Protein AF-A0A2P2L5Y2-F1 (afdb_monomer)

Radius of gyration: 19.33 Å; Cα contacts (8 Å, |Δi|>4): 171; chains: 1; bounding box: 45×45×44 Å

Sequence (187 aa):
MVKNEKLPANILTPTTKSADHDAPVSPDEIIERGLMTQADFEEASWKALKLFEYGQKVALEHGLILVDTKYEFGKGSDGSVLLLDEVHTPDSSRFWIAYSYEDRFQNGLEPENVDKEFLRLWFKDHCNPYEDKILPDAPEELVCELAWRYILLYETITKSRFEIALTEEPIHDRISRNVDQTLSLLK

Solvent-accessible surface area (backbone atoms only — not comparable to full-atom values): 11509 Å² total; per-residue (Å²): 139,61,91,94,59,83,69,98,61,93,81,88,82,50,58,46,90,54,96,86,64,64,42,83,48,54,74,66,56,38,42,77,70,62,76,39,53,69,69,56,47,52,51,51,52,53,51,51,54,53,52,48,56,51,48,31,50,56,27,44,80,50,48,25,36,57,75,52,69,56,81,45,75,47,73,45,98,89,67,47,83,37,85,42,85,69,73,87,39,64,86,42,22,43,39,31,43,43,87,52,34,65,64,26,54,78,70,72,43,79,67,55,67,57,36,58,60,66,60,52,52,51,45,62,77,75,46,53,88,89,75,51,93,71,77,81,82,78,52,69,69,58,53,50,50,50,56,48,33,54,46,50,50,49,26,46,69,66,73,44,83,80,78,82,81,88,67,90,68,55,68,68,59,53,50,51,53,54,52,52,55,54,56,62,73,74,109

Nearest PDB structures (foldseek):
  6yy6-assembly1_A  TM=8.326E-01  e=1.091E-09  Mycobacteroides abscessus ATCC 19977
  6yyb-assembly1_A  TM=8.382E-01  e=2.147E-09  Mycobacteroides abscessus ATCC 19977
  3r9r-assembly1_A  TM=8.209E-01  e=1.484E-09  Mycobacteroides abscessus ATCC 19977
  6yya-assembly1_A  TM=8.414E-01  e=2.747E-09  Mycobacteroides abscessus ATCC 19977
  1kut-assembly1_B  TM=8.696E-01  e=3.304E-04  Thermotoga maritima

Structure (mmCIF, N/CA/C/O backbone):
data_AF-A0A2P2L5Y2-F1
#
_entry.id   AF-A0A2P2L5Y2-F1
#
loop_
_atom_site.group_PDB
_atom_site.id
_atom_site.type_symbol
_atom_site.label_atom_id
_atom_site.label_alt_id
_atom_site.label_comp_id
_atom_site.label_asym_id
_atom_site.label_entity_id
_atom_site.label_seq_id
_atom_site.pdbx_PDB_ins_code
_atom_site.Cartn_x
_atom_site.Cartn_y
_atom_site.Cartn_z
_atom_site.occupancy
_atom_site.B_iso_or_equiv
_atom_site.auth_seq_id
_atom_site.auth_comp_id
_atom_site.auth_asym_id
_atom_site.auth_atom_id
_atom_site.pdbx_PDB_model_num
ATOM 1 N N . MET A 1 1 ? -14.969 -19.680 -1.848 1.00 82.44 1 MET A N 1
ATOM 2 C CA . MET A 1 1 ? -13.966 -18.683 -2.242 1.00 82.44 1 MET A CA 1
ATOM 3 C C . MET A 1 1 ? -12.752 -19.399 -2.789 1.00 82.44 1 MET A C 1
ATOM 5 O O . MET A 1 1 ? -12.322 -20.371 -2.173 1.00 82.44 1 MET A O 1
ATOM 9 N N . VAL A 1 2 ? -12.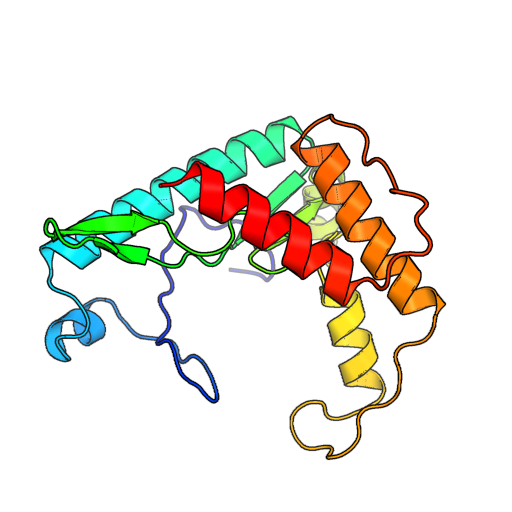249 -18.953 -3.934 1.00 93.81 2 VAL A N 1
ATOM 10 C CA . VAL A 1 2 ? -10.976 -19.397 -4.520 1.00 93.81 2 VAL A CA 1
ATOM 11 C C . VAL A 1 2 ? -9.922 -18.295 -4.384 1.00 93.81 2 VAL A C 1
ATOM 13 O O . VAL A 1 2 ? -10.245 -17.140 -4.110 1.00 93.81 2 VAL A O 1
ATOM 16 N N . LYS A 1 3 ? -8.640 -18.648 -4.525 1.00 93.88 3 LYS A N 1
ATOM 17 C CA . LYS A 1 3 ? -7.538 -17.680 -4.439 1.00 93.88 3 LYS A CA 1
ATOM 18 C C . LYS A 1 3 ? -7.736 -16.562 -5.474 1.00 93.88 3 LYS A C 1
ATOM 20 O O . LYS A 1 3 ? -8.106 -16.849 -6.607 1.00 93.88 3 LYS A O 1
ATOM 25 N N . ASN A 1 4 ? -7.456 -15.316 -5.087 1.00 94.81 4 ASN A N 1
ATOM 26 C CA . ASN A 1 4 ? -7.554 -14.114 -5.931 1.00 94.81 4 ASN A CA 1
ATOM 27 C C . ASN A 1 4 ? -8.986 -13.730 -6.366 1.00 94.81 4 ASN A C 1
ATOM 29 O O . ASN A 1 4 ? -9.153 -12.833 -7.192 1.00 94.81 4 ASN A O 1
ATOM 33 N N . GLU A 1 5 ? -10.020 -14.368 -5.808 1.00 96.62 5 GLU A N 1
ATOM 34 C CA . GLU A 1 5 ? -11.417 -13.992 -6.036 1.00 96.62 5 GLU A CA 1
ATOM 35 C C . GLU A 1 5 ? -11.734 -12.648 -5.367 1.00 96.62 5 GLU A C 1
ATOM 37 O O . GLU A 1 5 ? -11.433 -12.434 -4.189 1.00 96.62 5 GLU A O 1
ATOM 42 N N . LYS A 1 6 ? -12.364 -11.736 -6.115 1.00 95.62 6 LYS A N 1
ATOM 43 C CA . LYS A 1 6 ? -12.814 -10.449 -5.581 1.00 95.62 6 LYS A CA 1
ATOM 44 C C . LYS A 1 6 ? -13.867 -10.661 -4.489 1.00 95.62 6 LYS A C 1
ATOM 46 O O . LYS A 1 6 ? -14.887 -11.311 -4.711 1.00 95.62 6 LYS A O 1
ATOM 51 N N . LEU A 1 7 ? -13.650 -10.046 -3.328 1.00 96.69 7 LEU A N 1
ATOM 52 C CA . LEU A 1 7 ? -14.617 -10.069 -2.232 1.00 96.69 7 LEU A CA 1
ATOM 53 C C . LEU A 1 7 ? -15.900 -9.294 -2.591 1.00 96.69 7 LEU A C 1
ATOM 55 O O . LEU A 1 7 ? -15.839 -8.300 -3.321 1.00 96.69 7 LEU A O 1
ATOM 59 N N . PRO A 1 8 ? -17.067 -9.691 -2.045 1.00 96.00 8 PRO A N 1
ATOM 60 C CA . PRO A 1 8 ? -18.331 -8.995 -2.298 1.00 96.00 8 PRO A CA 1
ATOM 61 C C . PRO A 1 8 ? -18.354 -7.566 -1.733 1.00 96.00 8 PRO A C 1
ATOM 63 O O . PRO A 1 8 ? -19.116 -6.730 -2.215 1.00 96.00 8 PRO A O 1
ATOM 66 N N . ALA A 1 9 ? -17.528 -7.284 -0.723 1.00 96.94 9 ALA A N 1
ATOM 67 C CA . ALA A 1 9 ? -17.330 -5.964 -0.144 1.00 96.94 9 ALA A CA 1
ATOM 68 C C . ALA A 1 9 ? -15.906 -5.839 0.414 1.00 96.94 9 ALA A C 1
ATOM 70 O O . ALA A 1 9 ? -15.271 -6.842 0.747 1.00 96.94 9 ALA A O 1
ATOM 71 N N . ASN A 1 10 ? -15.434 -4.599 0.547 1.00 97.75 10 ASN A N 1
ATOM 72 C CA . ASN A 1 10 ? -14.191 -4.300 1.248 1.00 97.75 10 ASN A CA 1
ATOM 73 C C . ASN A 1 10 ? -14.341 -4.643 2.734 1.00 97.75 10 ASN A C 1
ATOM 75 O O . ASN A 1 10 ? -15.384 -4.383 3.336 1.00 97.75 10 ASN A O 1
ATOM 79 N N . ILE A 1 11 ? -13.292 -5.216 3.318 1.00 96.38 11 ILE A N 1
ATOM 80 C CA . ILE A 1 11 ? -13.265 -5.645 4.716 1.00 96.38 11 ILE A CA 1
ATOM 81 C C . ILE A 1 11 ? -12.085 -5.005 5.441 1.00 96.38 11 ILE A C 1
ATOM 83 O O . ILE A 1 11 ? -11.099 -4.615 4.820 1.00 96.38 11 ILE A O 1
ATOM 87 N N . LEU A 1 12 ? -12.188 -4.925 6.764 1.00 96.19 12 LEU A N 1
ATOM 88 C CA . LEU A 1 12 ? -11.080 -4.555 7.634 1.00 96.19 12 LEU A CA 1
ATOM 89 C C . LEU A 1 12 ? -10.494 -5.812 8.266 1.00 96.19 12 LEU A C 1
ATOM 91 O O . LEU A 1 12 ? -11.222 -6.633 8.821 1.00 96.19 12 LEU A O 1
ATOM 95 N N . THR A 1 13 ? -9.173 -5.930 8.208 1.00 95.44 13 THR A N 1
ATOM 96 C CA . THR A 1 13 ? -8.403 -7.009 8.838 1.00 95.44 13 THR A CA 1
ATOM 97 C C . THR A 1 13 ? -7.305 -6.381 9.698 1.00 95.44 13 THR A C 1
ATOM 99 O O . THR A 1 13 ? -6.160 -6.296 9.248 1.00 95.44 13 THR A O 1
ATOM 102 N N . PRO A 1 14 ? -7.648 -5.843 10.882 1.00 94.88 14 PRO A N 1
ATOM 103 C CA . PRO A 1 14 ? -6.692 -5.096 11.679 1.00 94.88 14 PRO A CA 1
ATOM 104 C C . PRO A 1 14 ? -5.595 -6.001 12.242 1.00 94.88 14 PRO A C 1
ATOM 106 O O . PRO A 1 14 ? -5.808 -7.181 12.537 1.00 94.88 14 PRO A O 1
ATOM 109 N N . THR A 1 15 ? -4.415 -5.416 12.422 1.00 94.06 15 THR A N 1
ATOM 110 C CA . THR A 1 15 ? -3.274 -6.048 13.079 1.00 94.06 15 THR A CA 1
ATOM 111 C C . THR A 1 15 ? -2.763 -5.168 14.215 1.00 94.06 15 THR A C 1
ATOM 113 O O . THR A 1 15 ? -2.938 -3.948 14.213 1.00 94.06 15 THR A O 1
ATOM 116 N N . THR A 1 16 ? -2.139 -5.775 15.220 1.00 90.81 16 THR A N 1
ATOM 117 C CA . THR A 1 16 ? -1.372 -5.031 16.223 1.00 90.81 16 THR A CA 1
ATOM 118 C C . THR A 1 16 ? -0.099 -4.484 15.598 1.00 90.81 16 THR A C 1
ATOM 120 O O . THR A 1 16 ? 0.507 -5.190 14.802 1.00 90.81 16 THR A O 1
ATOM 123 N N . LYS A 1 17 ? 0.366 -3.319 16.052 1.00 84.88 17 LYS A N 1
ATOM 124 C CA . LYS A 1 17 ? 1.698 -2.798 15.729 1.00 84.88 17 LYS A CA 1
ATOM 125 C C . LYS A 1 17 ? 2.718 -3.312 16.745 1.00 84.88 17 LYS A C 1
ATOM 127 O O . LYS A 1 17 ? 2.619 -2.975 17.926 1.00 84.88 17 LYS A O 1
ATOM 132 N N . SER A 1 18 ? 3.669 -4.131 16.307 1.00 83.06 18 SER A N 1
ATOM 133 C CA . SER A 1 18 ? 4.725 -4.697 17.161 1.00 83.06 18 SER A CA 1
ATOM 134 C C . SER A 1 18 ? 6.116 -4.361 16.628 1.00 83.06 18 SER A C 1
ATOM 136 O O . SER A 1 18 ? 6.277 -4.054 15.452 1.00 83.06 18 SER A O 1
ATOM 138 N N . ALA A 1 19 ? 7.130 -4.428 17.494 1.00 71.19 19 ALA A N 1
ATOM 139 C CA . ALA A 1 19 ? 8.525 -4.294 17.073 1.00 71.19 19 ALA A CA 1
ATOM 140 C C . ALA A 1 19 ? 9.019 -5.527 16.296 1.00 71.19 19 ALA A C 1
ATOM 142 O O . ALA A 1 19 ? 9.840 -5.381 15.396 1.00 71.19 19 ALA A O 1
ATOM 143 N N . ASP A 1 20 ? 8.503 -6.713 16.638 1.00 71.75 20 ASP A N 1
ATOM 144 C CA . ASP A 1 20 ? 8.927 -7.976 16.030 1.00 71.75 20 ASP A CA 1
ATOM 145 C C . ASP A 1 20 ? 8.018 -8.344 14.849 1.00 71.75 20 ASP A C 1
ATOM 147 O O . ASP A 1 20 ? 8.455 -8.350 13.700 1.00 71.75 20 ASP A O 1
ATOM 151 N N . HIS A 1 21 ? 6.734 -8.611 15.120 1.00 76.88 21 HIS A N 1
ATOM 152 C CA . HIS A 1 21 ? 5.747 -8.987 14.104 1.00 76.88 21 HIS A CA 1
ATOM 153 C C . HIS A 1 21 ? 4.339 -8.510 14.452 1.00 76.88 21 HIS A C 1
ATOM 155 O O . HIS A 1 21 ? 3.859 -8.697 15.575 1.00 76.88 21 HIS A O 1
ATOM 161 N N . ASP A 1 22 ? 3.658 -7.958 13.454 1.00 85.69 22 ASP A N 1
ATOM 162 C CA . ASP A 1 22 ? 2.246 -7.615 13.539 1.00 85.69 22 ASP A CA 1
ATOM 163 C C . ASP A 1 22 ? 1.388 -8.888 13.569 1.00 85.69 22 ASP A C 1
ATOM 165 O O . ASP A 1 22 ? 1.603 -9.824 12.796 1.00 85.69 22 ASP A O 1
ATOM 169 N N . ALA A 1 23 ? 0.397 -8.927 14.461 1.00 89.00 23 ALA A N 1
ATOM 170 C CA . ALA A 1 23 ? -0.505 -10.062 14.623 1.00 89.00 23 ALA A CA 1
ATOM 171 C C . ALA A 1 23 ? -1.950 -9.644 14.322 1.00 89.00 23 ALA A C 1
ATOM 173 O O . ALA A 1 23 ? -2.341 -8.545 14.724 1.00 89.00 23 ALA A O 1
ATOM 174 N N . PRO A 1 24 ? -2.763 -10.491 13.664 1.00 93.88 24 PRO A N 1
ATOM 175 C CA . PRO A 1 24 ? -4.191 -10.237 13.506 1.00 93.88 24 PRO A CA 1
ATOM 176 C C . PRO A 1 24 ? -4.869 -9.990 14.856 1.00 93.88 24 PRO A C 1
ATOM 178 O O . PRO A 1 24 ? -4.581 -10.680 15.834 1.00 93.88 24 PRO A O 1
ATOM 181 N N . VAL A 1 25 ? -5.778 -9.020 14.898 1.00 94.25 25 VAL A N 1
ATOM 182 C CA . VAL A 1 25 ? -6.584 -8.704 16.080 1.00 94.25 25 VAL A CA 1
ATOM 183 C C . VAL A 1 25 ? -8.011 -8.405 15.642 1.00 94.25 25 VAL A C 1
ATOM 185 O O . VAL A 1 25 ? -8.235 -7.776 14.609 1.00 94.25 25 VAL A O 1
ATOM 188 N N . SER A 1 26 ? -8.992 -8.887 16.395 1.00 94.25 26 SER A N 1
ATOM 189 C CA . SER A 1 26 ? -10.395 -8.586 16.119 1.00 94.25 26 SER A CA 1
ATOM 190 C C . SER A 1 26 ? -10.777 -7.179 16.605 1.00 94.25 26 SER A C 1
ATOM 192 O O . SER A 1 26 ? -10.162 -6.655 17.537 1.00 94.25 26 SER A O 1
ATOM 194 N N . PRO A 1 27 ? -11.812 -6.555 16.012 1.00 93.19 27 PRO A N 1
ATOM 195 C CA . PRO A 1 27 ? -12.379 -5.305 16.516 1.00 93.19 27 PRO A CA 1
ATOM 196 C C . PRO A 1 27 ? -12.707 -5.345 18.013 1.00 93.19 27 PRO A C 1
ATOM 198 O O . PRO A 1 27 ? -12.332 -4.431 18.741 1.00 93.19 27 PRO A O 1
ATOM 201 N N . ASP A 1 28 ? -13.334 -6.424 18.485 1.00 93.69 28 ASP A N 1
ATOM 202 C CA . ASP A 1 28 ? -13.723 -6.567 19.891 1.00 93.69 28 ASP A CA 1
ATOM 203 C C . ASP A 1 28 ? -12.489 -6.593 20.805 1.00 93.69 28 ASP A C 1
ATOM 205 O O . ASP A 1 28 ? -12.424 -5.853 21.787 1.00 93.69 28 ASP A O 1
ATOM 209 N N . GLU A 1 29 ? -11.449 -7.345 20.430 1.00 94.94 29 GLU A N 1
ATOM 210 C CA . GLU A 1 29 ? -10.189 -7.388 21.180 1.00 94.94 29 GLU A CA 1
ATOM 211 C C . GLU A 1 29 ? -9.483 -6.026 21.235 1.00 94.94 29 GLU A C 1
ATOM 213 O O . GLU A 1 29 ? -8.843 -5.721 22.242 1.00 94.94 29 GLU A O 1
ATOM 218 N N . ILE A 1 30 ? -9.577 -5.193 20.188 1.00 94.88 30 ILE A N 1
ATOM 219 C CA . ILE A 1 30 ? -9.010 -3.831 20.198 1.00 94.88 30 ILE A CA 1
ATOM 220 C C . ILE A 1 30 ? -9.636 -3.005 21.327 1.00 94.88 30 ILE A C 1
ATOM 222 O O . ILE A 1 30 ? -8.916 -2.316 22.058 1.00 94.88 30 ILE A O 1
ATOM 226 N N . ILE A 1 31 ? -10.959 -3.089 21.482 1.00 96.00 31 ILE A N 1
ATOM 227 C CA . ILE A 1 31 ? -11.713 -2.319 22.475 1.00 96.00 31 ILE A CA 1
ATOM 228 C C . ILE A 1 31 ? -11.536 -2.906 23.875 1.00 96.00 31 ILE A C 1
ATOM 230 O O . ILE A 1 31 ? -11.230 -2.170 24.813 1.00 96.00 31 ILE A O 1
ATOM 234 N N . GLU A 1 32 ? -11.654 -4.227 24.024 1.00 95.44 32 GLU A N 1
ATOM 235 C CA . GLU A 1 32 ? -11.504 -4.922 25.309 1.00 95.44 32 GLU A CA 1
ATOM 236 C C . GLU A 1 32 ? -10.115 -4.721 25.921 1.00 95.44 32 GLU A C 1
ATOM 238 O O . GLU A 1 32 ? -9.977 -4.546 27.133 1.00 95.44 32 GLU A O 1
ATOM 243 N N . ARG A 1 33 ? -9.072 -4.693 25.083 1.00 94.69 33 ARG A N 1
ATOM 244 C CA . ARG A 1 33 ? -7.689 -4.444 25.516 1.00 94.69 33 ARG A CA 1
ATOM 245 C C . ARG A 1 33 ? -7.380 -2.959 25.717 1.00 94.69 33 ARG A C 1
ATOM 247 O O . ARG A 1 33 ? -6.263 -2.633 26.116 1.00 94.69 33 ARG A O 1
ATOM 254 N N . GLY A 1 34 ? -8.329 -2.065 25.430 1.00 93.19 34 GLY A N 1
ATOM 255 C CA . GLY A 1 34 ? -8.153 -0.619 25.544 1.00 93.19 34 GLY A CA 1
ATOM 256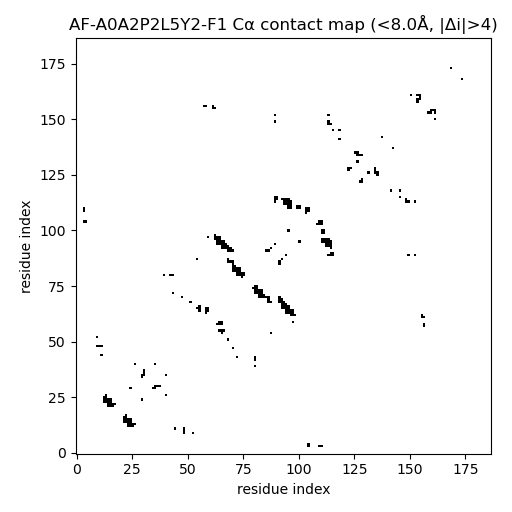 C C . GLY A 1 34 ? -7.127 -0.042 24.567 1.00 93.19 34 GLY A C 1
ATOM 257 O O . GLY A 1 34 ? -6.524 0.986 24.866 1.00 93.19 34 GLY A O 1
ATOM 258 N N . LEU A 1 35 ? -6.901 -0.698 23.420 1.00 91.88 35 LEU A N 1
ATOM 259 C CA . LEU A 1 35 ? -5.978 -0.211 22.387 1.00 91.88 35 LEU A CA 1
ATOM 260 C C . LEU A 1 35 ? -6.552 1.010 21.657 1.00 91.88 35 LEU A C 1
ATOM 262 O O . LEU A 1 35 ? -5.807 1.911 21.277 1.00 91.88 35 LEU A O 1
ATOM 266 N N . MET A 1 36 ? -7.875 1.049 21.483 1.00 94.44 36 MET A N 1
ATOM 267 C CA . MET A 1 36 ? -8.628 2.200 20.982 1.00 94.44 36 MET A CA 1
ATOM 268 C C . MET A 1 36 ? -9.957 2.311 21.732 1.00 94.44 36 MET A C 1
ATOM 270 O O . MET A 1 36 ? -10.470 1.324 22.258 1.00 94.44 36 MET A O 1
ATOM 274 N N . THR A 1 37 ? -10.542 3.511 21.764 1.00 95.81 37 THR A N 1
ATOM 275 C CA . THR A 1 37 ? -11.949 3.654 22.165 1.00 95.81 37 THR A CA 1
ATOM 276 C C . THR A 1 37 ? -12.867 3.193 21.032 1.00 95.81 37 THR A C 1
ATOM 278 O O . THR A 1 37 ? -12.466 3.214 19.868 1.00 95.81 37 THR A O 1
ATOM 281 N N . GLN A 1 38 ? -14.115 2.829 21.352 1.00 96.44 38 GLN A N 1
ATOM 282 C CA . GLN A 1 38 ? -15.110 2.441 20.342 1.00 96.44 38 GLN A CA 1
ATOM 283 C C . GLN A 1 38 ? -15.271 3.525 19.265 1.00 96.44 38 GLN A C 1
ATOM 285 O O . GLN A 1 38 ? -15.219 3.230 18.076 1.00 96.44 38 GLN A O 1
ATOM 290 N N . ALA A 1 39 ? -15.400 4.785 19.690 1.00 97.06 39 ALA A N 1
ATOM 291 C CA . ALA A 1 39 ? -15.574 5.917 18.786 1.00 97.06 39 ALA A CA 1
ATOM 292 C C . ALA A 1 39 ? -14.356 6.120 17.869 1.00 97.06 39 ALA A C 1
ATOM 294 O O . ALA A 1 39 ? -14.521 6.315 16.668 1.00 97.06 39 ALA A O 1
ATOM 295 N N . ASP A 1 40 ? -13.137 6.019 18.412 1.00 96.56 40 ASP A N 1
ATOM 296 C CA . ASP A 1 40 ? -11.917 6.158 17.608 1.00 96.56 40 ASP A CA 1
ATOM 297 C C . ASP A 1 40 ? -11.782 5.025 16.586 1.00 96.56 40 ASP A C 1
ATOM 299 O O . ASP A 1 40 ? -11.386 5.259 15.444 1.00 96.56 40 ASP A O 1
ATOM 303 N N . PHE A 1 41 ? -12.103 3.792 16.991 1.00 96.38 41 PHE A N 1
ATOM 304 C CA . PHE A 1 41 ? -12.045 2.634 16.107 1.00 96.38 41 PHE A CA 1
ATOM 305 C C . PHE A 1 41 ? -13.070 2.740 14.974 1.00 96.38 41 PHE A C 1
ATOM 307 O O . PHE A 1 41 ? -12.730 2.482 13.820 1.00 96.38 41 PHE A O 1
ATOM 314 N N . GLU A 1 42 ? -14.302 3.156 15.272 1.00 97.12 42 GLU A N 1
ATOM 315 C CA . GLU A 1 42 ? -15.345 3.387 14.267 1.00 97.12 42 GLU A CA 1
ATOM 316 C C . GLU A 1 42 ? -14.945 4.487 13.275 1.00 97.12 42 GLU A C 1
ATOM 318 O O . GLU A 1 42 ? -15.083 4.304 12.063 1.00 97.12 42 GLU A O 1
ATOM 323 N N . GLU A 1 43 ? -14.395 5.603 13.765 1.00 97.69 43 GLU A N 1
ATOM 324 C CA . GLU A 1 43 ? -13.932 6.704 12.917 1.00 97.69 43 GLU A CA 1
ATOM 325 C C . GLU A 1 43 ? -12.765 6.276 12.013 1.00 97.69 43 GLU A C 1
ATOM 327 O O . GLU A 1 43 ? -12.800 6.520 10.802 1.00 97.69 43 GLU A O 1
ATOM 332 N N . ALA A 1 44 ? -11.753 5.603 12.571 1.00 97.25 44 ALA A N 1
ATOM 333 C CA . ALA A 1 44 ? -10.616 5.083 11.810 1.00 97.25 44 ALA A CA 1
ATOM 334 C C . ALA A 1 44 ? -11.062 4.046 10.768 1.00 97.25 44 ALA A C 1
ATOM 336 O O . ALA A 1 44 ? -10.655 4.118 9.608 1.00 97.25 44 ALA A O 1
ATOM 337 N N . SER A 1 45 ? -11.952 3.130 11.153 1.00 97.44 45 SER A N 1
ATOM 338 C CA . SER A 1 45 ? -12.519 2.101 10.275 1.00 97.44 45 SER A CA 1
ATOM 339 C C . SER A 1 45 ? -13.272 2.711 9.096 1.00 97.44 45 SER A C 1
ATOM 341 O O . SER A 1 45 ? -13.067 2.323 7.943 1.00 97.44 45 SER A O 1
ATOM 343 N N . TRP A 1 46 ? -14.118 3.708 9.367 1.00 98.00 46 TRP A N 1
ATOM 344 C CA . TRP A 1 46 ? -14.849 4.427 8.330 1.00 98.00 46 TRP A CA 1
ATOM 345 C C . TRP A 1 46 ? -13.902 5.169 7.377 1.00 98.00 46 TRP A C 1
ATOM 347 O O . TRP A 1 46 ? -14.046 5.046 6.156 1.00 98.00 46 TRP A O 1
ATOM 357 N N . LYS A 1 47 ? -12.897 5.883 7.910 1.00 98.06 47 LYS A N 1
ATOM 358 C CA . LYS A 1 47 ? -11.873 6.578 7.109 1.00 98.06 47 LYS A CA 1
ATOM 359 C C . LYS A 1 47 ? -11.087 5.604 6.232 1.00 98.06 47 LYS A C 1
ATOM 361 O O . LYS A 1 47 ? -10.950 5.855 5.038 1.00 98.06 47 LYS A O 1
ATOM 366 N N . ALA A 1 48 ? -10.621 4.489 6.794 1.00 98.25 48 ALA A N 1
ATOM 367 C CA . ALA A 1 48 ? -9.867 3.459 6.084 1.00 98.25 48 ALA A CA 1
ATOM 368 C C . ALA A 1 48 ? -10.653 2.893 4.894 1.00 98.25 48 ALA A C 1
ATOM 370 O O . ALA A 1 48 ? -10.160 2.886 3.768 1.00 98.25 48 ALA A O 1
ATOM 371 N N . LEU A 1 49 ? -11.907 2.486 5.115 1.00 98.31 49 LEU A N 1
ATOM 372 C CA . LEU A 1 49 ? -12.755 1.939 4.053 1.00 98.31 49 LEU A CA 1
ATOM 373 C C . LEU A 1 49 ? -13.056 2.973 2.961 1.00 98.31 49 LEU A C 1
ATOM 375 O O . LEU A 1 49 ? -13.054 2.628 1.779 1.00 98.31 49 LEU A O 1
ATOM 379 N N . LYS A 1 50 ? -13.271 4.243 3.333 1.00 98.19 50 LYS A N 1
ATOM 380 C CA . LYS A 1 50 ? -13.503 5.330 2.370 1.00 98.19 50 LYS A CA 1
ATOM 381 C C . LYS A 1 50 ? -12.267 5.661 1.540 1.00 98.19 50 LYS A C 1
ATOM 383 O O . LYS A 1 50 ? -12.384 5.843 0.329 1.00 98.19 50 LYS A O 1
ATOM 388 N N . LEU A 1 51 ? -11.093 5.707 2.167 1.00 98.06 51 LEU A N 1
ATOM 389 C CA . LEU A 1 51 ? -9.821 5.892 1.469 1.00 98.06 51 LEU A CA 1
ATOM 390 C C . LEU A 1 51 ? -9.532 4.722 0.529 1.00 98.06 51 LEU A C 1
ATOM 392 O O . LEU A 1 51 ? -9.074 4.944 -0.590 1.00 98.06 51 LEU A O 1
ATOM 396 N N . PHE A 1 52 ? -9.835 3.495 0.951 1.00 98.56 52 PHE A N 1
ATOM 397 C CA . PHE A 1 52 ? -9.617 2.310 0.132 1.00 98.56 52 PHE A CA 1
ATOM 398 C C . PHE A 1 52 ? -10.537 2.285 -1.088 1.00 98.56 52 PHE A C 1
ATOM 400 O O . PHE A 1 52 ? -10.060 2.094 -2.203 1.00 98.56 52 PHE A O 1
ATOM 407 N N . GLU A 1 53 ? -11.828 2.575 -0.904 1.00 98.44 53 GLU A N 1
ATOM 408 C CA . GLU A 1 53 ? -12.800 2.717 -1.997 1.00 98.44 53 GLU A CA 1
ATOM 409 C C . GLU A 1 53 ? -12.359 3.790 -3.009 1.00 98.44 53 GLU A C 1
ATOM 411 O O . GLU A 1 53 ? -12.384 3.5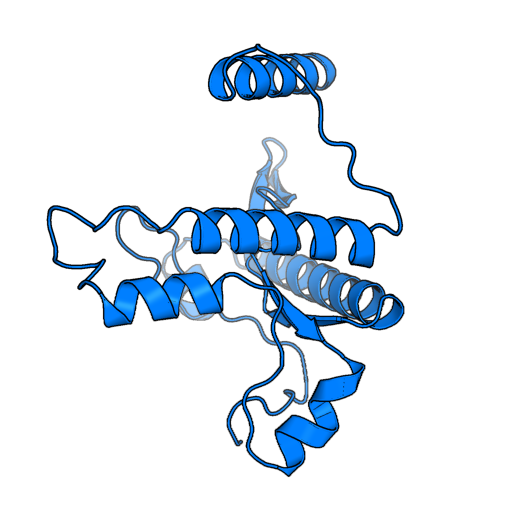62 -4.221 1.00 98.44 53 GLU A O 1
ATOM 416 N N . TYR A 1 54 ? -11.896 4.945 -2.521 1.00 98.06 54 TYR A N 1
ATOM 417 C CA . TYR A 1 54 ? -11.364 6.003 -3.379 1.00 98.06 54 TYR A CA 1
ATOM 418 C C . TYR A 1 54 ? -10.098 5.564 -4.130 1.00 98.06 54 TYR A C 1
ATOM 420 O O . TYR A 1 54 ? -10.009 5.748 -5.344 1.00 98.06 54 TYR A O 1
ATOM 428 N N . GLY A 1 55 ? -9.145 4.937 -3.436 1.00 97.69 55 GLY A N 1
ATOM 429 C CA . GLY A 1 55 ? -7.914 4.415 -4.034 1.00 97.69 55 GLY A CA 1
ATOM 430 C C . GLY A 1 55 ? -8.181 3.369 -5.111 1.00 97.69 55 GLY A C 1
ATOM 431 O O . GLY A 1 55 ? -7.599 3.437 -6.189 1.00 97.69 55 GLY A O 1
ATOM 432 N N . GLN A 1 56 ? -9.119 2.450 -4.866 1.00 98.19 56 GLN A N 1
ATOM 433 C CA . GLN A 1 56 ? -9.552 1.457 -5.849 1.00 98.19 56 GLN A CA 1
ATOM 434 C C . GLN A 1 56 ? -10.124 2.111 -7.105 1.00 98.19 56 GLN A C 1
ATOM 436 O O . GLN A 1 56 ? -9.791 1.692 -8.213 1.00 98.19 56 GLN A O 1
ATOM 441 N N . LYS A 1 57 ? -10.953 3.150 -6.946 1.00 98.12 57 LYS A N 1
ATOM 442 C CA . LYS A 1 57 ? -11.501 3.901 -8.078 1.00 98.12 57 LYS A CA 1
ATOM 443 C C . LYS A 1 57 ? -10.386 4.536 -8.917 1.00 98.12 57 LYS A C 1
ATOM 445 O O . LYS A 1 57 ? -10.355 4.323 -10.125 1.00 98.12 57 LYS A O 1
ATOM 450 N N . VAL A 1 58 ? -9.472 5.275 -8.285 1.00 97.06 58 VAL A N 1
ATOM 451 C CA . VAL A 1 58 ? -8.369 5.964 -8.983 1.00 97.06 58 VAL A CA 1
ATOM 452 C C . VAL A 1 58 ? -7.422 4.964 -9.652 1.00 97.06 58 VAL A C 1
ATOM 454 O O . VAL A 1 58 ? -7.047 5.144 -10.808 1.00 97.06 58 VAL A O 1
ATOM 457 N N . ALA A 1 59 ? -7.062 3.880 -8.959 1.00 97.06 59 ALA A N 1
ATOM 458 C CA . ALA A 1 59 ? -6.228 2.823 -9.522 1.00 97.06 59 ALA A CA 1
ATOM 459 C C . ALA A 1 59 ? -6.875 2.217 -10.777 1.00 97.06 59 ALA A C 1
ATOM 461 O O . ALA A 1 59 ? -6.214 2.085 -11.810 1.00 97.06 59 ALA A O 1
ATOM 462 N N . LEU A 1 60 ? -8.180 1.930 -10.719 1.00 97.50 60 LEU A N 1
ATOM 463 C CA . LEU A 1 60 ? -8.918 1.335 -11.830 1.00 97.50 60 LEU A CA 1
ATOM 464 C C . LEU A 1 60 ? -9.010 2.266 -13.040 1.00 97.50 60 LEU A C 1
ATOM 466 O O . LEU A 1 60 ? -8.791 1.814 -14.164 1.00 97.50 60 LEU A O 1
ATOM 470 N N . GLU A 1 61 ? -9.259 3.561 -12.823 1.00 97.56 61 GLU A N 1
ATOM 471 C CA . GLU A 1 61 ? -9.215 4.587 -13.880 1.00 97.56 61 GLU A CA 1
ATOM 472 C C . GLU A 1 61 ? -7.862 4.600 -14.609 1.00 97.56 61 GLU A C 1
ATOM 474 O O . GLU A 1 61 ? -7.774 4.969 -15.782 1.00 97.56 61 GLU A O 1
ATOM 479 N N . HIS A 1 62 ? -6.803 4.155 -13.935 1.00 96.81 62 HIS A N 1
ATOM 480 C CA . HIS A 1 62 ? -5.443 4.122 -14.447 1.00 96.81 62 HIS A CA 1
ATOM 481 C C . HIS A 1 62 ? -4.956 2.730 -14.874 1.00 96.81 62 HIS A C 1
ATOM 483 O O . HIS A 1 62 ? -3.785 2.596 -15.224 1.00 96.81 62 HIS A O 1
ATOM 489 N N . GLY A 1 63 ? -5.847 1.735 -14.941 1.00 96.88 63 GLY A N 1
ATOM 490 C CA . GLY A 1 63 ? -5.537 0.390 -15.439 1.00 96.88 63 GLY A CA 1
ATOM 491 C C . GLY A 1 63 ? -4.953 -0.560 -14.392 1.00 96.88 63 GLY A C 1
ATOM 492 O O . GLY A 1 63 ? -4.371 -1.584 -14.755 1.00 96.88 63 GLY A O 1
ATOM 493 N N . LEU A 1 64 ? -5.116 -0.244 -13.107 1.00 97.44 64 LEU A N 1
ATOM 494 C CA . LEU A 1 64 ? -4.623 -1.029 -11.979 1.00 97.44 64 LEU A CA 1
ATOM 495 C C . LEU A 1 64 ? -5.772 -1.510 -11.085 1.00 97.44 64 LEU A C 1
ATOM 497 O O . LEU A 1 64 ? -6.814 -0.874 -10.980 1.00 97.44 64 LEU A O 1
ATOM 501 N N . ILE A 1 65 ? -5.565 -2.618 -10.385 1.00 97.69 65 ILE A N 1
ATOM 502 C CA . ILE A 1 65 ? -6.432 -3.075 -9.297 1.00 97.69 65 ILE A CA 1
ATOM 503 C C . ILE A 1 65 ? -5.661 -2.889 -7.996 1.00 97.69 65 ILE A C 1
ATOM 505 O O . ILE A 1 65 ? -4.629 -3.527 -7.804 1.00 97.69 65 ILE A O 1
ATOM 509 N N . LEU A 1 66 ? -6.170 -2.036 -7.106 1.00 97.44 66 LEU A N 1
ATOM 510 C CA . LEU A 1 66 ? -5.702 -1.954 -5.724 1.00 97.44 66 LEU A CA 1
ATOM 511 C C . LEU A 1 66 ? -6.347 -3.096 -4.923 1.00 97.44 66 LEU A C 1
ATOM 513 O O . LEU A 1 66 ? -7.557 -3.091 -4.676 1.00 97.44 66 LEU A O 1
ATOM 517 N N . VAL A 1 67 ? -5.535 -4.090 -4.573 1.00 96.62 67 VAL A N 1
ATOM 518 C CA . VAL A 1 67 ? -5.989 -5.374 -4.015 1.00 96.62 67 VAL A CA 1
ATOM 519 C C . VAL A 1 67 ? -6.230 -5.263 -2.517 1.00 96.62 67 VAL A C 1
ATOM 521 O O . VAL A 1 67 ? -7.284 -5.653 -2.023 1.00 96.62 67 VAL A O 1
ATOM 524 N N . ASP A 1 68 ? -5.258 -4.696 -1.812 1.00 96.94 68 ASP A N 1
ATOM 525 C CA . ASP A 1 68 ? -5.282 -4.405 -0.385 1.00 96.94 68 ASP A CA 1
ATOM 526 C C . ASP A 1 68 ? -4.267 -3.298 -0.074 1.00 96.94 68 ASP A C 1
ATOM 528 O O . ASP A 1 68 ? -3.422 -2.955 -0.906 1.00 96.94 68 ASP A O 1
ATOM 532 N N . THR A 1 69 ? -4.398 -2.703 1.111 1.00 96.50 69 THR A N 1
ATOM 533 C CA . THR A 1 69 ? -3.491 -1.673 1.622 1.00 96.50 69 THR A CA 1
ATOM 534 C C . THR A 1 69 ? -3.486 -1.682 3.144 1.00 96.50 69 THR A C 1
ATOM 536 O O . THR A 1 69 ? -4.496 -1.993 3.779 1.00 96.50 69 THR A O 1
ATOM 539 N N . LYS A 1 70 ? -2.364 -1.275 3.732 1.00 96.25 70 LYS A N 1
ATOM 540 C CA . LYS A 1 70 ? -2.246 -0.930 5.151 1.00 96.25 70 LYS A CA 1
ATOM 541 C C . LYS A 1 70 ? -2.447 0.578 5.325 1.00 96.25 70 LYS A C 1
ATOM 543 O O . LYS A 1 70 ? -1.956 1.354 4.510 1.00 96.25 70 LYS A O 1
ATOM 548 N N . TYR A 1 71 ? -3.131 0.982 6.392 1.00 97.56 71 TYR A N 1
ATOM 549 C CA . TYR A 1 71 ? -3.205 2.373 6.839 1.00 97.56 71 TYR A CA 1
ATOM 550 C C . TYR A 1 71 ? -2.769 2.467 8.292 1.00 97.56 71 TYR A C 1
ATOM 552 O O . TYR A 1 71 ? -3.085 1.580 9.086 1.00 97.56 71 TYR A O 1
ATOM 560 N N . GLU A 1 72 ? -2.113 3.565 8.649 1.00 96.19 72 GLU A N 1
ATOM 561 C CA . GLU A 1 72 ? -1.827 3.892 10.039 1.00 96.19 72 GLU A CA 1
ATOM 562 C C . GLU A 1 72 ? -2.600 5.140 10.451 1.00 96.19 72 GLU A C 1
ATOM 564 O O . GLU A 1 72 ? -2.607 6.152 9.750 1.00 96.19 72 GLU A O 1
ATOM 569 N N . PHE A 1 73 ? -3.259 5.065 11.604 1.00 95.94 73 PHE A N 1
ATOM 570 C CA . PHE A 1 73 ? -3.959 6.197 12.193 1.00 95.94 73 PHE A CA 1
ATOM 571 C C . PHE A 1 73 ? -3.362 6.518 13.557 1.00 95.94 73 PHE A C 1
ATOM 573 O O . PHE A 1 73 ? -3.013 5.622 14.326 1.00 95.94 73 PHE A O 1
ATOM 580 N N . GLY A 1 74 ? -3.262 7.806 13.861 1.00 94.06 74 GLY A N 1
ATOM 581 C CA . GLY A 1 74 ? -2.868 8.305 15.172 1.00 94.06 74 GLY A CA 1
ATOM 582 C C . GLY A 1 74 ? -3.906 9.255 15.749 1.00 94.06 74 GLY A C 1
ATOM 583 O O . GLY A 1 74 ? -4.875 9.625 15.086 1.00 94.06 74 GLY A O 1
ATOM 584 N N . LYS A 1 75 ? -3.684 9.666 16.997 1.00 94.06 75 LYS A N 1
ATOM 585 C CA . LYS A 1 75 ? -4.527 10.640 17.690 1.00 94.06 75 LYS A CA 1
ATOM 586 C C . LYS A 1 75 ? -3.800 11.978 17.781 1.00 94.06 75 LYS A C 1
ATOM 588 O O . LYS A 1 75 ? -2.697 12.048 18.321 1.00 94.06 75 LYS A O 1
ATOM 593 N N . GLY A 1 76 ? -4.412 13.021 17.230 1.00 92.56 76 GLY A N 1
ATOM 594 C CA . GLY A 1 76 ? -3.939 14.394 17.340 1.00 92.56 76 GLY A CA 1
ATOM 595 C C . GLY A 1 76 ? -4.006 14.907 18.779 1.00 92.56 76 GLY A C 1
ATOM 596 O O . GLY A 1 76 ? -4.709 14.355 19.628 1.00 92.56 76 GLY A O 1
ATOM 597 N N . SER A 1 77 ? -3.293 15.999 19.057 1.00 92.25 77 SER A N 1
ATOM 598 C CA . SER A 1 77 ? -3.314 16.662 20.371 1.00 92.25 77 SER A CA 1
ATOM 599 C C . SER A 1 77 ? -4.689 17.231 20.741 1.00 92.25 77 SER A C 1
ATOM 601 O O . SER A 1 77 ? -4.992 17.386 21.921 1.00 92.25 77 SER A O 1
ATOM 603 N N . ASP A 1 78 ? -5.529 17.508 19.745 1.00 93.62 78 ASP A N 1
ATOM 604 C CA . ASP A 1 78 ? -6.928 17.920 19.878 1.00 93.62 78 ASP A CA 1
ATOM 605 C C . ASP A 1 78 ? -7.907 16.738 20.014 1.00 93.62 78 ASP A C 1
ATOM 607 O O . ASP A 1 78 ? -9.111 16.940 20.161 1.00 93.62 78 ASP A O 1
ATOM 611 N N . GLY A 1 79 ? -7.399 15.502 19.977 1.00 93.06 79 GLY A N 1
ATOM 612 C CA . GLY A 1 79 ? -8.184 14.276 20.043 1.00 93.06 79 GLY A CA 1
ATOM 613 C C . GLY A 1 79 ? -8.706 13.770 18.696 1.00 93.06 79 GLY A C 1
ATOM 614 O O . GLY A 1 79 ? -9.396 12.752 18.691 1.00 93.06 79 GLY A O 1
ATOM 615 N N . SER A 1 80 ? -8.380 14.420 17.575 1.00 94.69 80 SER A N 1
ATOM 616 C CA . SER A 1 80 ? -8.797 13.980 16.237 1.00 94.69 80 SER A CA 1
ATOM 617 C C . SER A 1 80 ? -8.094 12.689 15.793 1.00 94.69 80 SER A C 1
ATOM 619 O O . SER A 1 80 ? -6.927 12.460 16.113 1.00 94.69 80 SER A O 1
ATOM 621 N N . VAL A 1 81 ? -8.785 11.839 15.024 1.00 96.12 81 VAL A N 1
ATOM 622 C CA . VAL A 1 81 ? -8.168 10.675 14.363 1.00 96.12 81 VAL A CA 1
ATOM 623 C C . VAL A 1 81 ? -7.510 11.127 13.059 1.00 96.12 81 VAL A C 1
ATOM 625 O O . VAL A 1 81 ? -8.189 11.563 12.124 1.00 96.12 81 VAL A O 1
ATOM 628 N N . LEU A 1 82 ? -6.190 11.005 12.973 1.00 96.06 82 LEU A N 1
ATOM 629 C CA . LEU A 1 82 ? -5.385 11.472 11.846 1.00 96.06 82 LEU A CA 1
ATOM 630 C C . LEU A 1 82 ? -4.828 10.291 11.057 1.00 96.06 82 LEU A C 1
ATOM 632 O O . LEU A 1 82 ? -4.329 9.339 11.651 1.00 96.06 82 LEU A O 1
ATOM 636 N N . LEU A 1 83 ? -4.899 10.369 9.727 1.00 95.50 83 LEU A N 1
ATOM 637 C CA . LEU A 1 83 ? -4.158 9.467 8.846 1.00 95.50 83 LEU A CA 1
ATOM 638 C C . LEU A 1 83 ? -2.673 9.827 8.921 1.00 95.50 83 LEU A C 1
ATOM 640 O O . LEU A 1 83 ? -2.319 11.003 8.823 1.00 95.50 83 LEU A O 1
ATOM 644 N N . LEU A 1 84 ? -1.836 8.817 9.103 1.00 93.06 84 LEU A N 1
ATOM 645 C CA . LEU A 1 84 ? -0.386 8.921 9.190 1.00 93.06 84 LEU A CA 1
ATOM 646 C C . LEU A 1 84 ? 0.263 7.982 8.166 1.00 93.06 84 LEU A C 1
ATOM 648 O O . LEU A 1 84 ? -0.431 7.296 7.416 1.00 93.06 84 LEU A O 1
ATOM 652 N N . ASP A 1 85 ? 1.596 7.934 8.208 1.00 92.69 85 ASP A N 1
ATOM 653 C CA . ASP A 1 85 ? 2.433 7.065 7.377 1.00 92.69 85 ASP A CA 1
ATOM 654 C C . ASP A 1 85 ? 2.210 7.303 5.867 1.00 92.69 85 ASP A C 1
ATOM 656 O O . ASP A 1 85 ? 1.673 8.331 5.439 1.00 92.69 85 ASP A O 1
ATOM 660 N N . GLU A 1 86 ? 2.700 6.388 5.043 1.00 92.75 86 GLU A N 1
ATOM 661 C CA . GLU A 1 86 ? 2.468 6.366 3.605 1.00 92.75 86 GLU A CA 1
ATOM 662 C C . GLU A 1 86 ? 1.101 5.770 3.215 1.00 92.75 86 GLU A C 1
ATOM 664 O O . GLU A 1 86 ? 0.471 5.014 3.956 1.00 92.75 86 GLU A O 1
ATOM 669 N N . VAL A 1 87 ? 0.634 6.109 2.010 1.00 95.12 87 VAL A N 1
ATOM 670 C CA . VAL A 1 87 ? -0.698 5.748 1.506 1.00 95.12 87 VAL A CA 1
ATOM 671 C C . VAL A 1 87 ? -0.579 5.302 0.052 1.00 95.12 87 VAL A C 1
ATOM 673 O O . VAL A 1 87 ? -0.058 6.049 -0.774 1.00 95.12 87 VAL A O 1
ATOM 676 N N . HIS A 1 88 ? -1.104 4.116 -0.273 1.00 94.88 88 HIS A N 1
ATOM 677 C CA . HIS A 1 88 ? -1.201 3.603 -1.653 1.00 94.88 88 HIS A CA 1
ATOM 678 C C . HIS A 1 88 ? 0.141 3.504 -2.396 1.00 94.88 88 HIS A C 1
ATOM 680 O O . HIS A 1 88 ? 0.213 3.680 -3.612 1.00 94.88 88 HIS A O 1
ATOM 686 N N . THR A 1 89 ? 1.207 3.196 -1.661 1.00 92.56 89 THR A N 1
ATOM 687 C CA . THR A 1 89 ? 2.555 2.953 -2.197 1.00 92.56 89 THR A CA 1
ATOM 688 C C . THR A 1 89 ? 2.777 1.459 -2.479 1.00 92.56 89 THR A C 1
ATOM 690 O O . THR A 1 89 ? 2.043 0.627 -1.943 1.00 92.56 89 THR A O 1
ATOM 693 N N . PRO A 1 90 ? 3.809 1.069 -3.258 1.00 89.69 90 PRO A N 1
ATOM 694 C CA . PRO A 1 90 ? 4.180 -0.345 -3.431 1.00 89.69 90 PRO A CA 1
ATOM 695 C C . PRO A 1 90 ? 4.554 -1.082 -2.131 1.00 89.69 90 PRO A C 1
ATOM 697 O O . PRO A 1 90 ? 4.650 -2.309 -2.116 1.00 89.69 90 PRO A O 1
ATOM 700 N N . ASP A 1 91 ? 4.829 -0.339 -1.058 1.00 88.88 91 ASP A N 1
ATOM 701 C CA . ASP A 1 91 ? 5.238 -0.859 0.252 1.00 88.88 91 ASP A CA 1
ATOM 702 C C . ASP A 1 91 ? 4.024 -1.204 1.102 1.00 88.88 91 ASP A C 1
ATOM 704 O O . ASP A 1 91 ? 3.967 -2.267 1.724 1.00 88.88 91 ASP A O 1
ATOM 708 N N . SER A 1 92 ? 3.046 -0.303 1.086 1.00 92.50 92 SER A N 1
ATOM 709 C CA . SER A 1 92 ? 1.822 -0.396 1.870 1.00 92.50 92 SER A CA 1
ATOM 710 C C . SER A 1 92 ? 0.707 -1.158 1.161 1.00 92.50 92 SER A C 1
ATOM 712 O O . SER A 1 92 ? -0.254 -1.541 1.824 1.00 92.50 92 SER A O 1
ATOM 714 N N . SER A 1 93 ? 0.801 -1.361 -0.159 1.00 94.25 93 SER A N 1
ATOM 715 C CA . SER A 1 93 ? -0.301 -1.849 -0.998 1.00 94.25 93 SER A CA 1
ATOM 716 C C . SER A 1 93 ? 0.120 -2.870 -2.051 1.00 94.25 93 SER A C 1
ATOM 718 O O . SER A 1 93 ? 1.225 -2.819 -2.593 1.00 94.25 93 SER A O 1
ATOM 720 N N . ARG A 1 94 ? -0.819 -3.749 -2.413 1.00 94.38 94 ARG A N 1
ATOM 721 C CA . ARG A 1 94 ? -0.695 -4.655 -3.563 1.00 94.38 94 ARG A CA 1
ATOM 722 C C . ARG A 1 94 ? -1.454 -4.113 -4.769 1.00 94.38 94 ARG A C 1
ATOM 724 O O . ARG A 1 94 ? -2.625 -3.738 -4.660 1.00 94.38 94 ARG A O 1
ATOM 731 N N . PHE A 1 95 ? -0.794 -4.119 -5.924 1.00 95.31 95 PHE A N 1
ATOM 732 C CA . PHE A 1 95 ? -1.350 -3.628 -7.184 1.00 95.31 95 PHE A CA 1
ATOM 733 C C . PHE A 1 95 ? -1.228 -4.674 -8.284 1.00 95.31 95 PHE A C 1
ATOM 735 O O . PHE A 1 95 ? -0.134 -5.174 -8.561 1.00 95.31 95 PHE A O 1
ATOM 742 N N . TRP A 1 96 ? -2.346 -4.946 -8.955 1.00 95.75 96 TRP A N 1
ATOM 743 C CA . TRP A 1 96 ? -2.393 -5.806 -10.136 1.00 95.75 96 TRP A CA 1
ATOM 744 C C . TRP A 1 96 ? -2.706 -5.027 -11.406 1.00 95.75 96 TRP A C 1
ATOM 746 O O . TRP A 1 96 ? -3.314 -3.959 -11.368 1.00 95.75 96 TRP A O 1
ATOM 756 N N . ILE A 1 97 ? -2.326 -5.596 -12.543 1.00 96.19 97 ILE A N 1
ATOM 757 C CA . ILE A 1 97 ? -2.673 -5.089 -13.866 1.00 96.19 97 ILE A CA 1
ATOM 758 C C . ILE A 1 97 ? -4.131 -5.448 -14.179 1.00 96.19 97 ILE A C 1
ATOM 760 O O . ILE A 1 97 ? -4.500 -6.619 -14.265 1.00 96.19 97 ILE A O 1
ATOM 764 N N . ALA A 1 98 ? -4.984 -4.435 -14.352 1.00 97.50 98 ALA A N 1
ATOM 765 C CA . ALA A 1 98 ? -6.430 -4.644 -14.427 1.00 97.50 98 ALA A CA 1
ATOM 766 C C . ALA A 1 98 ? -6.866 -5.428 -15.671 1.00 97.50 98 ALA A C 1
ATOM 768 O O . ALA A 1 98 ? -7.747 -6.280 -15.582 1.00 97.50 98 ALA A O 1
ATOM 769 N N . TYR A 1 99 ? -6.250 -5.159 -16.827 1.00 97.19 99 TYR A N 1
ATOM 770 C CA . TYR A 1 99 ? -6.677 -5.764 -18.092 1.00 97.19 99 TYR A CA 1
ATOM 771 C C . TYR A 1 99 ? -6.380 -7.268 -18.176 1.00 97.19 99 TYR A C 1
ATOM 773 O O . TYR A 1 99 ? -7.021 -7.956 -18.967 1.00 97.19 99 TYR A O 1
ATOM 781 N N . SER A 1 100 ? -5.427 -7.781 -17.387 1.00 97.25 100 SER A N 1
ATOM 782 C CA . SER A 1 100 ? -5.045 -9.197 -17.405 1.00 97.25 100 SER A CA 1
ATOM 783 C C . SER A 1 100 ? -5.706 -10.021 -16.297 1.00 97.25 100 SER A C 1
ATOM 785 O O . SER A 1 100 ? -5.665 -11.247 -16.356 1.00 97.25 100 SER A O 1
ATOM 787 N N . TYR A 1 101 ? -6.357 -9.386 -15.315 1.00 97.44 101 TYR A N 1
ATOM 788 C CA . TYR A 1 101 ? -6.929 -10.075 -14.154 1.00 97.44 101 TYR A CA 1
ATOM 789 C C . TYR A 1 101 ? -7.957 -11.149 -14.526 1.00 97.44 101 TYR A C 1
ATOM 791 O O . TYR A 1 101 ? -7.809 -12.288 -14.093 1.00 97.44 101 TYR A O 1
ATOM 799 N N . GLU A 1 102 ? -8.969 -10.812 -15.332 1.00 97.44 102 GLU A N 1
ATOM 800 C CA . GLU A 1 102 ? -10.085 -11.728 -15.611 1.00 97.44 102 GLU A CA 1
ATOM 801 C C . GLU A 1 102 ? -9.617 -12.991 -16.348 1.00 97.44 102 GLU A C 1
ATOM 803 O O . GLU A 1 102 ? -9.938 -14.104 -15.938 1.00 97.44 102 GLU A O 1
ATOM 808 N N . ASP A 1 103 ? -8.802 -12.828 -17.394 1.00 98.00 103 ASP A N 1
ATOM 809 C CA . ASP A 1 103 ? -8.245 -13.951 -18.155 1.00 98.00 103 ASP A CA 1
ATOM 810 C C . ASP A 1 103 ? -7.371 -14.846 -17.265 1.00 98.00 103 ASP A C 1
ATOM 812 O O . ASP A 1 103 ? -7.540 -16.066 -17.228 1.00 98.00 103 ASP A O 1
ATOM 816 N N . ARG A 1 104 ? -6.478 -14.250 -16.468 1.00 97.50 104 ARG A N 1
ATOM 817 C CA . ARG A 1 104 ? -5.600 -15.010 -15.570 1.00 97.50 104 ARG A CA 1
ATOM 818 C C . ARG A 1 104 ? -6.398 -15.738 -14.493 1.00 97.50 104 ARG A C 1
ATOM 820 O O . ARG A 1 104 ? -6.136 -16.912 -14.248 1.00 97.50 104 ARG A O 1
ATOM 827 N N . PHE A 1 105 ? -7.407 -15.091 -13.913 1.00 97.44 105 PHE A N 1
ATOM 828 C CA . PHE A 1 105 ? -8.286 -15.691 -12.914 1.00 97.44 105 PHE A CA 1
ATOM 829 C C . PHE A 1 105 ? -9.059 -16.894 -13.477 1.00 97.44 105 PHE A C 1
ATOM 831 O O . PHE A 1 105 ? -9.037 -17.967 -12.874 1.00 97.44 105 PHE A O 1
ATOM 838 N N . GLN A 1 106 ? -9.667 -16.761 -14.662 1.00 97.12 106 GLN A N 1
ATOM 839 C CA . GLN A 1 106 ? -10.402 -17.851 -15.320 1.00 97.12 106 GLN A CA 1
ATOM 840 C C . GLN A 1 106 ? -9.509 -19.048 -15.673 1.00 97.12 106 GLN A C 1
ATOM 842 O O . GLN A 1 106 ? -9.960 -20.193 -15.623 1.00 97.12 106 GLN A O 1
ATOM 847 N N . ASN A 1 107 ? -8.236 -18.796 -15.986 1.00 97.19 107 ASN A N 1
ATOM 848 C CA . ASN A 1 107 ? -7.246 -19.831 -16.282 1.00 97.19 107 ASN A CA 1
ATOM 849 C C . ASN A 1 107 ? -6.512 -20.364 -15.033 1.00 97.19 107 ASN A C 1
ATOM 851 O O . ASN A 1 107 ? -5.622 -21.205 -15.163 1.00 97.19 107 ASN A O 1
ATOM 855 N N . GLY A 1 108 ? -6.852 -19.896 -13.825 1.00 95.50 108 GLY A N 1
ATOM 856 C CA . GLY A 1 108 ? -6.193 -20.314 -12.582 1.00 95.50 108 GLY A CA 1
ATOM 857 C C . GLY A 1 108 ? -4.730 -19.866 -12.464 1.00 95.50 108 GLY A C 1
ATOM 858 O O . GLY A 1 108 ? -3.945 -20.505 -11.765 1.00 95.50 108 GLY A O 1
ATOM 859 N N . LEU A 1 109 ? -4.354 -18.794 -13.162 1.00 95.38 109 LEU A N 1
ATOM 860 C CA . LEU A 1 109 ? -3.023 -18.191 -13.138 1.00 95.38 109 LEU A CA 1
ATOM 861 C C . LEU A 1 109 ? -2.930 -17.107 -12.055 1.00 95.38 109 LEU A C 1
ATOM 863 O O . LEU A 1 109 ? -3.915 -16.451 -11.713 1.00 95.38 109 LEU A O 1
ATOM 867 N N . GLU A 1 110 ? -1.719 -16.867 -11.546 1.00 92.62 110 GLU A N 1
ATOM 868 C CA . GLU A 1 110 ? -1.474 -15.736 -10.643 1.00 92.62 110 GLU A CA 1
ATOM 869 C C . GLU A 1 110 ? -1.698 -14.403 -11.365 1.00 92.62 110 GLU A C 1
ATOM 871 O O . GLU A 1 110 ? -1.250 -14.272 -12.511 1.00 92.62 110 GLU A O 1
ATOM 876 N N . PRO A 1 111 ? -2.326 -13.407 -10.715 1.00 94.44 111 PRO A N 1
ATOM 877 C CA . PRO A 1 111 ? -2.453 -12.061 -11.242 1.00 94.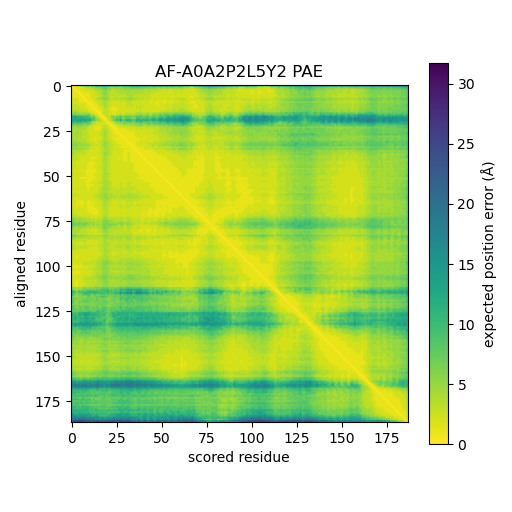44 111 PRO A CA 1
ATOM 878 C C . PRO A 1 111 ? -1.095 -11.456 -11.565 1.00 94.44 111 PRO A C 1
ATOM 880 O O . PRO A 1 111 ? -0.091 -11.685 -10.887 1.00 94.44 111 PRO A O 1
ATOM 883 N N . GLU A 1 112 ? -1.077 -10.647 -12.609 1.00 93.31 112 GLU A N 1
ATOM 884 C CA . GLU A 1 112 ? 0.092 -9.856 -12.945 1.00 93.31 112 GLU A CA 1
ATOM 885 C C . GLU A 1 112 ? 0.204 -8.691 -11.959 1.00 93.31 112 GLU A C 1
ATOM 887 O O . GLU A 1 112 ? -0.703 -7.863 -11.873 1.00 93.31 112 GLU A O 1
ATOM 892 N N . ASN A 1 113 ? 1.289 -8.660 -11.185 1.00 90.00 113 ASN A N 1
ATOM 893 C CA . ASN A 1 113 ? 1.511 -7.695 -10.110 1.00 90.00 113 ASN A CA 1
ATOM 894 C C . ASN A 1 113 ? 2.640 -6.712 -10.435 1.00 90.00 113 ASN A C 1
ATOM 896 O O . ASN A 1 113 ? 3.562 -7.028 -11.186 1.00 90.00 113 ASN A O 1
ATOM 900 N N . VAL A 1 114 ? 2.567 -5.529 -9.825 1.00 85.50 114 VAL A N 1
ATOM 901 C CA . VAL A 1 114 ? 3.610 -4.484 -9.884 1.00 85.50 114 VAL A CA 1
ATOM 902 C C . VAL A 1 114 ? 4.283 -4.294 -8.515 1.00 85.50 114 VAL A C 1
ATOM 904 O O . VAL A 1 114 ? 5.214 -3.513 -8.368 1.00 85.50 114 VAL A O 1
ATOM 907 N N . ASP A 1 115 ? 3.831 -5.020 -7.496 1.00 78.69 115 ASP A N 1
ATOM 908 C CA . ASP A 1 115 ? 4.329 -4.904 -6.127 1.00 78.69 115 ASP A CA 1
ATOM 909 C C . ASP A 1 115 ? 5.601 -5.743 -5.875 1.00 78.69 115 ASP A C 1
ATOM 911 O O . ASP A 1 115 ? 6.232 -6.281 -6.793 1.00 78.69 115 ASP A O 1
ATOM 915 N N . LYS A 1 116 ? 6.013 -5.806 -4.603 1.00 79.38 116 LYS A N 1
ATOM 916 C CA . LYS A 1 116 ? 7.253 -6.438 -4.126 1.00 79.38 116 LYS A CA 1
ATOM 917 C C . LYS A 1 116 ? 7.247 -7.968 -4.138 1.00 79.38 116 LYS A C 1
ATOM 919 O O . LYS A 1 116 ? 8.198 -8.566 -3.633 1.00 79.38 116 LYS A O 1
ATOM 924 N N . GLU A 1 117 ? 6.210 -8.630 -4.646 1.00 80.44 117 GLU A N 1
ATOM 925 C CA . GLU A 1 117 ? 6.113 -10.086 -4.521 1.00 80.44 117 GLU A CA 1
ATOM 926 C C . GLU A 1 117 ? 7.277 -10.826 -5.199 1.00 80.44 117 GLU A C 1
ATOM 928 O O . GLU A 1 117 ? 7.819 -11.767 -4.627 1.00 80.44 117 GLU A O 1
ATOM 933 N N . PHE A 1 118 ? 7.755 -10.350 -6.352 1.00 84.00 118 PHE A N 1
ATOM 934 C CA . PHE A 1 118 ? 8.927 -10.926 -7.028 1.00 84.00 118 PHE A CA 1
ATOM 935 C C . PHE A 1 118 ? 10.203 -10.888 -6.159 1.00 84.00 118 PHE A C 1
ATOM 937 O O . PHE A 1 118 ? 10.959 -11.857 -6.127 1.00 84.00 118 PHE A O 1
ATOM 944 N N . LEU A 1 119 ? 10.405 -9.807 -5.394 1.00 86.88 119 LEU A N 1
ATOM 945 C CA . LEU A 1 119 ? 11.527 -9.656 -4.466 1.00 86.88 119 LEU A CA 1
ATOM 946 C C . LEU A 1 119 ? 11.417 -10.670 -3.321 1.00 86.88 119 LEU A C 1
ATOM 948 O O . LEU A 1 119 ? 12.397 -11.324 -2.968 1.00 86.88 119 LEU A O 1
ATOM 952 N N . ARG A 1 120 ? 10.211 -10.829 -2.758 1.00 85.38 120 ARG A N 1
ATOM 953 C CA . ARG A 1 120 ? 9.948 -11.798 -1.682 1.00 85.38 120 ARG A CA 1
ATOM 954 C C . ARG A 1 120 ? 10.186 -13.230 -2.143 1.00 85.38 120 ARG A C 1
ATOM 956 O O . ARG A 1 120 ? 10.800 -14.001 -1.410 1.00 85.38 120 ARG A O 1
ATOM 963 N N . LEU A 1 121 ? 9.717 -13.575 -3.342 1.00 86.56 121 LEU A N 1
ATOM 964 C CA . LEU A 1 121 ? 9.927 -14.895 -3.935 1.00 86.56 121 LEU A CA 1
ATOM 965 C C . LEU A 1 121 ? 11.415 -15.168 -4.162 1.00 86.56 121 LEU A C 1
ATOM 967 O O . LEU A 1 121 ? 11.892 -16.228 -3.769 1.00 86.56 121 LEU A O 1
ATOM 971 N N . TRP A 1 122 ? 12.167 -14.191 -4.679 1.00 91.62 122 TRP A N 1
ATOM 972 C CA . TRP A 1 122 ? 13.612 -14.338 -4.844 1.00 91.62 122 TRP A CA 1
ATOM 973 C C . TRP A 1 122 ? 14.307 -14.628 -3.508 1.00 91.62 122 TRP A C 1
ATOM 975 O O . TRP A 1 122 ? 15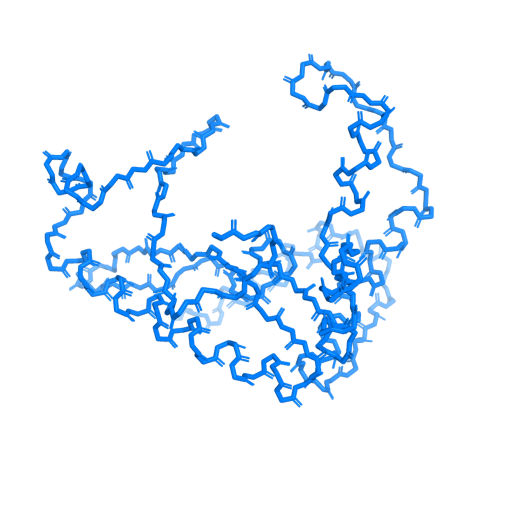.013 -15.625 -3.399 1.00 91.62 122 TRP A O 1
ATOM 985 N N . PHE A 1 123 ? 14.059 -13.835 -2.458 1.00 91.00 123 PHE A N 1
ATOM 986 C CA . PHE A 1 123 ? 14.681 -14.093 -1.153 1.00 91.00 123 PHE A CA 1
ATOM 987 C C . PHE A 1 123 ? 14.255 -15.430 -0.551 1.00 91.00 123 PHE A C 1
ATOM 989 O O . PHE A 1 123 ? 15.098 -16.122 0.005 1.00 91.00 123 PHE A O 1
ATOM 996 N N . LYS A 1 124 ? 12.987 -15.826 -0.697 1.00 88.81 124 LYS A N 1
ATOM 997 C CA . LYS A 1 124 ? 12.491 -17.127 -0.229 1.00 88.81 124 LYS A CA 1
ATOM 998 C C . LYS A 1 124 ? 13.211 -18.306 -0.894 1.00 88.81 124 LYS A C 1
ATOM 1000 O O . LYS A 1 124 ? 13.424 -19.326 -0.244 1.00 88.81 124 LYS A O 1
ATOM 1005 N N . ASP A 1 125 ? 13.574 -18.169 -2.166 1.00 90.38 125 ASP A N 1
ATOM 1006 C CA . ASP A 1 125 ? 14.261 -19.219 -2.923 1.00 90.38 125 ASP A CA 1
ATOM 1007 C C . ASP A 1 125 ? 15.777 -19.264 -2.644 1.00 90.38 125 ASP A C 1
ATOM 1009 O O . ASP A 1 125 ? 16.420 -20.276 -2.923 1.00 90.38 125 ASP A O 1
ATOM 1013 N N . HIS A 1 126 ? 16.352 -18.193 -2.081 1.00 90.50 126 HIS A N 1
ATOM 1014 C CA . HIS A 1 126 ? 17.804 -18.044 -1.900 1.00 90.50 126 HIS A CA 1
ATOM 1015 C C . HIS A 1 126 ? 18.262 -17.987 -0.433 1.00 90.50 126 HIS A C 1
ATOM 1017 O O . HIS A 1 126 ? 19.449 -18.174 -0.167 1.00 90.50 126 HIS A O 1
ATOM 1023 N N . CYS A 1 127 ? 17.360 -17.743 0.521 1.00 89.31 127 CYS A N 1
ATOM 1024 C CA . CYS A 1 127 ? 17.648 -17.726 1.957 1.00 89.31 127 CYS A CA 1
ATOM 1025 C C . CYS A 1 127 ? 16.377 -17.937 2.796 1.00 89.31 127 CYS A C 1
ATOM 1027 O O . CYS A 1 127 ? 15.256 -17.875 2.289 1.00 89.31 127 CYS A O 1
ATOM 1029 N N . ASN A 1 128 ? 16.541 -18.127 4.104 1.00 87.88 128 ASN A N 1
ATOM 1030 C CA . ASN A 1 128 ? 15.462 -17.938 5.062 1.00 87.88 128 ASN A CA 1
ATOM 1031 C C . ASN A 1 128 ? 15.557 -16.529 5.678 1.00 87.88 128 ASN A C 1
ATOM 1033 O O . ASN A 1 128 ? 16.276 -16.352 6.664 1.00 87.88 128 ASN A O 1
ATOM 1037 N N . PRO A 1 129 ? 14.814 -15.526 5.168 1.00 81.62 129 PRO A N 1
ATOM 1038 C CA . PRO A 1 129 ? 14.937 -14.143 5.632 1.00 81.62 129 PRO A CA 1
ATOM 1039 C C . PRO A 1 129 ? 14.528 -13.934 7.098 1.00 81.62 129 PRO A C 1
ATOM 1041 O O . PRO A 1 129 ? 14.783 -12.867 7.651 1.00 81.62 129 PRO A O 1
ATOM 1044 N N . TYR A 1 130 ? 13.898 -14.930 7.726 1.00 81.25 130 TYR A N 1
ATOM 1045 C CA . TYR A 1 130 ? 13.464 -14.879 9.122 1.00 81.25 130 TYR A CA 1
ATOM 1046 C C . TYR A 1 130 ? 14.448 -15.539 10.096 1.00 81.25 130 TYR A C 1
ATOM 1048 O O . TYR A 1 130 ? 14.366 -15.291 11.297 1.00 81.25 130 TYR A O 1
ATOM 1056 N N . GLU A 1 131 ? 15.365 -16.378 9.609 1.00 85.69 131 GLU A N 1
ATOM 1057 C CA . GLU A 1 131 ? 16.277 -17.159 10.461 1.00 85.69 131 GLU A CA 1
ATOM 1058 C C . GLU A 1 131 ? 17.754 -16.909 10.143 1.00 85.69 131 GLU A C 1
ATOM 1060 O O . GLU A 1 131 ? 18.608 -16.986 11.035 1.00 85.69 131 GLU A O 1
ATOM 1065 N N . ASP A 1 132 ? 18.074 -16.593 8.890 1.00 88.06 132 ASP A N 1
ATOM 1066 C CA . ASP A 1 132 ? 19.449 -16.426 8.451 1.00 88.06 132 ASP A CA 1
ATOM 1067 C C . ASP A 1 132 ? 20.034 -15.112 8.977 1.00 88.06 132 ASP A C 1
ATOM 1069 O O . ASP A 1 132 ? 19.484 -14.026 8.806 1.00 88.06 132 ASP A O 1
ATOM 1073 N N . LYS A 1 133 ? 21.213 -15.201 9.602 1.00 87.62 133 LYS A N 1
ATOM 1074 C CA . LYS A 1 133 ? 21.919 -14.029 10.153 1.00 87.62 133 LYS A CA 1
ATOM 1075 C C . LYS A 1 133 ? 22.488 -13.102 9.083 1.00 87.62 133 LYS A C 1
ATOM 1077 O O . LYS A 1 133 ? 22.767 -11.942 9.372 1.00 87.62 133 LYS A O 1
ATOM 1082 N N . ILE A 1 134 ? 22.758 -13.643 7.899 1.00 89.00 134 ILE A N 1
ATOM 1083 C CA . ILE A 1 134 ? 23.336 -12.924 6.768 1.00 89.00 134 ILE A CA 1
ATOM 1084 C C . ILE A 1 134 ? 22.475 -13.268 5.565 1.00 89.00 134 ILE A C 1
ATOM 1086 O O . ILE A 1 134 ? 22.418 -14.428 5.160 1.00 89.00 134 ILE A O 1
ATOM 1090 N N . LEU A 1 135 ? 21.811 -12.255 5.019 1.00 89.62 135 LEU A N 1
ATOM 1091 C CA . LEU A 1 135 ? 21.040 -12.387 3.793 1.00 89.62 135 LEU A CA 1
ATOM 1092 C C . LEU A 1 135 ? 21.971 -12.190 2.591 1.00 89.62 135 LEU A C 1
ATOM 1094 O O . LEU A 1 135 ? 22.918 -11.405 2.689 1.00 89.62 135 LEU A O 1
ATOM 1098 N N . PRO A 1 136 ? 21.739 -12.891 1.470 1.00 91.69 136 PRO A N 1
ATOM 1099 C CA . PRO A 1 136 ? 22.472 -12.628 0.243 1.00 91.69 136 PRO A CA 1
ATOM 1100 C C . PRO A 1 136 ? 22.162 -11.216 -0.264 1.00 91.69 136 PRO A C 1
ATOM 1102 O O . PRO A 1 136 ? 21.042 -10.724 -0.114 1.00 91.69 136 PRO A O 1
ATOM 1105 N N . ASP A 1 137 ? 23.140 -10.584 -0.907 1.00 92.38 137 ASP A N 1
ATOM 1106 C CA . ASP A 1 137 ? 22.895 -9.329 -1.609 1.00 92.38 137 ASP A CA 1
ATOM 1107 C C . ASP A 1 137 ? 21.915 -9.561 -2.766 1.00 92.38 137 ASP A C 1
ATOM 1109 O O . ASP A 1 137 ? 22.021 -10.541 -3.512 1.00 92.38 137 ASP A O 1
ATOM 1113 N N . ALA A 1 138 ? 20.961 -8.644 -2.927 1.00 90.94 138 ALA A N 1
ATOM 1114 C CA . ALA A 1 138 ? 20.058 -8.667 -4.067 1.00 90.94 138 ALA A CA 1
ATOM 1115 C C . ALA A 1 138 ? 20.859 -8.431 -5.366 1.00 90.94 138 ALA A C 1
ATOM 1117 O O . ALA A 1 138 ? 21.626 -7.465 -5.432 1.00 90.94 138 ALA A O 1
ATOM 1118 N N . PRO A 1 139 ? 20.677 -9.259 -6.412 1.00 94.12 139 PRO A N 1
ATOM 1119 C CA . PRO A 1 139 ? 21.291 -9.035 -7.711 1.00 94.12 139 PRO A CA 1
ATOM 1120 C C . PRO A 1 139 ? 20.932 -7.654 -8.258 1.00 94.12 139 PRO A C 1
ATOM 1122 O O . PRO A 1 139 ? 19.811 -7.180 -8.073 1.00 94.12 139 PRO A O 1
ATOM 1125 N N . GLU A 1 140 ? 21.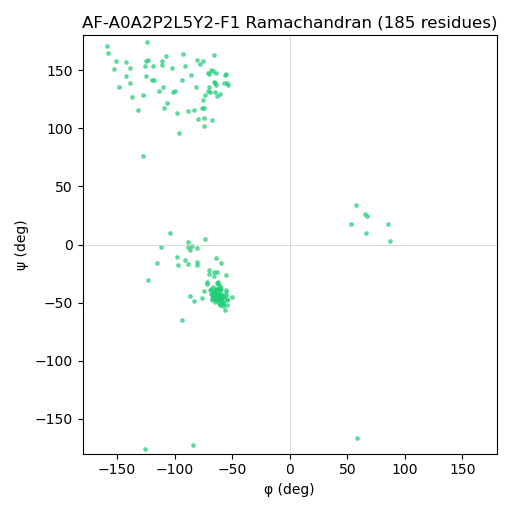854 -7.033 -8.991 1.00 94.69 140 GLU A N 1
ATOM 1126 C CA . GLU A 1 140 ? 21.641 -5.701 -9.571 1.00 94.69 140 GLU A CA 1
ATOM 1127 C C . GLU A 1 140 ? 20.375 -5.644 -10.439 1.00 94.69 140 GLU A C 1
ATOM 1129 O O . GLU A 1 140 ? 19.601 -4.696 -10.348 1.00 94.69 140 GLU A O 1
ATOM 1134 N N . GLU A 1 141 ? 20.102 -6.697 -11.212 1.00 92.88 141 GLU A N 1
ATOM 1135 C CA . GLU A 1 141 ? 18.887 -6.812 -12.026 1.00 92.88 141 GLU A CA 1
ATOM 1136 C C . GLU A 1 141 ? 17.609 -6.774 -11.177 1.00 92.88 141 GLU A C 1
ATOM 1138 O O . GLU A 1 141 ? 16.645 -6.111 -11.553 1.00 92.88 141 GLU A O 1
ATOM 1143 N N . LEU A 1 142 ? 17.622 -7.410 -10.001 1.00 92.62 142 LEU A N 1
ATOM 1144 C CA . LEU A 1 142 ? 16.493 -7.432 -9.071 1.00 92.62 142 LEU A CA 1
ATOM 1145 C C . LEU A 1 142 ? 16.259 -6.046 -8.452 1.00 92.62 142 LEU A C 1
ATOM 1147 O O . LEU A 1 142 ? 15.118 -5.611 -8.301 1.00 92.62 142 LEU A O 1
ATOM 1151 N N . VAL A 1 143 ? 17.342 -5.331 -8.133 1.00 92.25 143 VAL A N 1
ATOM 1152 C CA . VAL A 1 143 ? 17.294 -3.946 -7.636 1.00 92.25 143 VAL A CA 1
ATOM 1153 C C . VAL A 1 143 ? 16.770 -2.996 -8.718 1.00 92.25 143 VAL A C 1
ATOM 1155 O O . VAL A 1 143 ? 15.906 -2.161 -8.443 1.00 92.25 143 VAL A O 1
ATOM 1158 N N . CYS A 1 144 ? 17.247 -3.140 -9.954 1.00 92.69 144 CYS A N 1
ATOM 1159 C CA . CYS A 1 144 ? 16.788 -2.364 -11.103 1.00 92.69 144 CYS A CA 1
ATOM 1160 C C . CYS A 1 144 ? 15.311 -2.628 -11.421 1.00 92.69 144 CYS A C 1
ATOM 1162 O O . CYS A 1 144 ? 14.561 -1.678 -11.649 1.00 92.69 144 CYS A O 1
ATOM 1164 N N . GLU A 1 145 ? 14.872 -3.890 -11.395 1.00 92.12 145 GLU A N 1
ATOM 1165 C CA . GLU A 1 145 ? 13.466 -4.253 -11.579 1.00 92.12 145 GLU A CA 1
ATOM 1166 C C . GLU A 1 145 ? 12.591 -3.641 -10.483 1.00 92.12 145 GLU A C 1
ATOM 1168 O O . GLU A 1 145 ? 11.544 -3.064 -10.783 1.00 92.12 145 GLU A O 1
ATOM 1173 N N . LEU A 1 146 ? 13.041 -3.700 -9.224 1.00 91.75 146 LEU A N 1
ATOM 1174 C CA . LEU A 1 146 ? 12.348 -3.058 -8.114 1.00 91.75 146 LEU A CA 1
ATOM 1175 C C . LEU A 1 146 ? 12.172 -1.568 -8.385 1.00 91.75 146 LEU A C 1
ATOM 1177 O O . LEU A 1 146 ? 11.039 -1.097 -8.435 1.00 91.75 146 LEU A O 1
ATOM 1181 N N . ALA A 1 147 ? 13.262 -0.842 -8.639 1.00 92.06 147 ALA A N 1
ATOM 1182 C CA . ALA A 1 147 ? 13.214 0.589 -8.923 1.00 92.06 147 ALA A CA 1
ATOM 1183 C C . ALA A 1 147 ? 12.275 0.918 -10.097 1.00 92.06 147 ALA A C 1
ATOM 1185 O O . ALA A 1 147 ? 11.464 1.842 -10.003 1.00 92.06 147 ALA A O 1
ATOM 1186 N N . TRP A 1 148 ? 12.331 0.133 -11.176 1.00 92.56 148 TRP A N 1
ATOM 1187 C CA . TRP A 1 148 ? 11.451 0.310 -12.326 1.00 92.56 148 TRP A CA 1
ATOM 1188 C C . TRP A 1 148 ? 9.976 0.109 -11.973 1.00 92.56 148 TRP A C 1
ATOM 1190 O O . TRP A 1 148 ? 9.147 0.902 -12.409 1.00 92.56 148 TRP A O 1
ATOM 1200 N N . ARG A 1 149 ? 9.629 -0.880 -11.141 1.00 91.62 149 ARG A N 1
ATOM 1201 C CA . ARG A 1 149 ? 8.244 -1.102 -10.694 1.00 91.62 149 ARG A CA 1
ATOM 1202 C C . ARG A 1 149 ? 7.702 0.063 -9.859 1.00 91.62 149 ARG A C 1
ATOM 1204 O O . ARG A 1 149 ? 6.555 0.458 -10.064 1.00 91.62 149 ARG A O 1
ATOM 1211 N N . TYR A 1 150 ? 8.514 0.668 -8.983 1.00 92.81 150 TYR A N 1
ATOM 1212 C CA . TYR A 1 150 ? 8.116 1.895 -8.269 1.00 92.81 150 TYR A CA 1
ATOM 1213 C C . TYR A 1 150 ? 7.837 3.044 -9.234 1.00 92.81 150 TYR A C 1
ATOM 1215 O O . TYR A 1 150 ? 6.819 3.722 -9.101 1.00 92.81 150 TYR A O 1
ATOM 1223 N N . ILE A 1 151 ? 8.733 3.251 -10.203 1.00 94.06 151 ILE A N 1
ATOM 1224 C CA . ILE A 1 151 ? 8.586 4.293 -11.222 1.00 94.06 151 ILE A CA 1
ATOM 1225 C C . ILE A 1 151 ? 7.320 4.041 -12.038 1.00 94.06 151 ILE A C 1
ATOM 1227 O O . ILE A 1 151 ? 6.476 4.925 -12.132 1.00 94.06 151 ILE A O 1
ATOM 1231 N N . LEU A 1 152 ? 7.140 2.823 -12.551 1.00 93.25 152 LEU A N 1
ATOM 1232 C CA . LEU A 1 152 ? 5.964 2.434 -13.319 1.00 93.25 152 LEU A CA 1
ATOM 1233 C C . LEU A 1 152 ? 4.682 2.706 -12.534 1.00 93.25 152 LEU A C 1
ATOM 1235 O O . LEU A 1 152 ? 3.747 3.286 -13.086 1.00 93.25 152 LEU A O 1
ATOM 1239 N N . LEU A 1 153 ? 4.620 2.304 -11.263 1.00 94.25 153 LEU A N 1
ATOM 1240 C CA . LEU A 1 153 ? 3.426 2.512 -10.455 1.00 94.25 153 LEU A CA 1
ATOM 1241 C C . LEU A 1 153 ? 3.165 4.005 -10.218 1.00 94.25 153 LEU A C 1
ATOM 1243 O O . LEU A 1 153 ? 2.040 4.461 -10.429 1.00 94.25 153 LEU A O 1
ATOM 1247 N N . TYR A 1 154 ? 4.196 4.769 -9.845 1.00 95.06 154 TYR A N 1
ATOM 1248 C CA . TYR A 1 154 ? 4.106 6.221 -9.691 1.00 95.06 154 TYR A CA 1
ATOM 1249 C C . TYR A 1 154 ? 3.577 6.877 -10.969 1.00 95.06 154 TYR A C 1
ATOM 1251 O O . TYR A 1 154 ? 2.587 7.608 -10.917 1.00 95.06 154 TYR A O 1
ATOM 1259 N N . GLU A 1 155 ? 4.179 6.589 -12.123 1.00 95.81 155 GLU A N 1
ATOM 1260 C CA . GLU A 1 155 ? 3.789 7.198 -13.395 1.00 95.81 155 GLU A CA 1
ATOM 1261 C C . GLU A 1 155 ? 2.384 6.761 -13.826 1.00 95.81 155 GLU A C 1
ATOM 1263 O O . GLU A 1 155 ? 1.598 7.560 -14.342 1.00 95.81 155 GLU A O 1
ATOM 1268 N N . THR A 1 156 ? 2.017 5.506 -13.557 1.00 94.81 156 THR A N 1
ATOM 1269 C CA . THR A 1 156 ? 0.697 4.970 -13.900 1.00 94.81 156 THR A CA 1
ATOM 1270 C C . THR A 1 156 ? -0.402 5.627 -13.072 1.00 94.81 156 THR A C 1
ATOM 1272 O O . THR A 1 156 ? -1.401 6.062 -13.652 1.00 94.81 156 THR A O 1
ATOM 1275 N N . ILE A 1 157 ? -0.216 5.725 -11.750 1.00 93.81 157 ILE A N 1
ATOM 1276 C CA . ILE A 1 157 ? -1.201 6.280 -10.811 1.00 93.81 157 ILE A CA 1
ATOM 1277 C C . ILE A 1 157 ? -1.273 7.803 -10.909 1.00 93.81 157 ILE A C 1
ATOM 1279 O O . ILE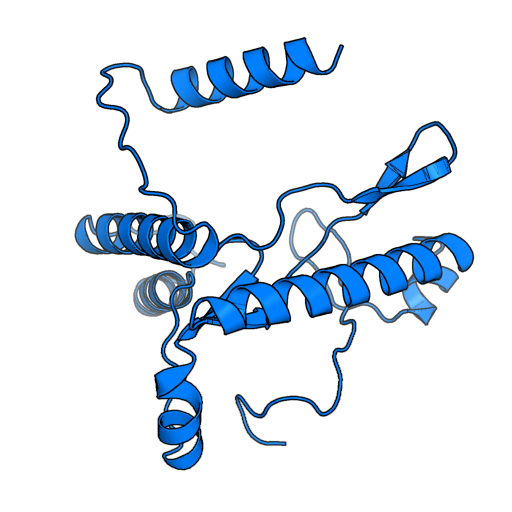 A 1 157 ? -2.360 8.363 -10.842 1.00 93.81 157 ILE A O 1
ATOM 1283 N N . THR A 1 158 ? -0.148 8.496 -11.058 1.00 94.00 158 THR A N 1
ATOM 1284 C CA . THR A 1 158 ? -0.139 9.969 -11.044 1.00 94.00 158 THR A CA 1
ATOM 1285 C C . THR A 1 158 ? -0.294 10.588 -12.429 1.00 94.00 158 THR A C 1
A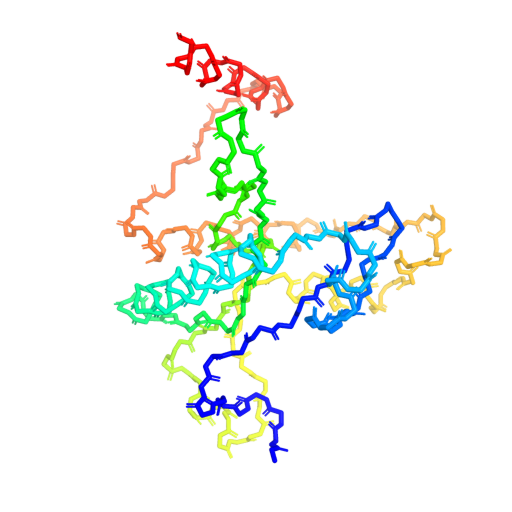TOM 1287 O O . THR A 1 158 ? -0.503 11.796 -12.530 1.00 94.00 158 THR A O 1
ATOM 1290 N N . LYS A 1 159 ? -0.138 9.792 -13.500 1.00 94.06 159 LYS A N 1
ATOM 1291 C CA . LYS A 1 159 ? -0.005 10.263 -14.893 1.00 94.06 159 LYS A CA 1
ATOM 1292 C C . LYS A 1 159 ? 1.102 11.304 -15.088 1.00 94.06 159 LYS A C 1
ATOM 1294 O O . LYS A 1 159 ? 1.124 12.007 -16.097 1.00 94.06 159 LYS A O 1
ATOM 1299 N N . SER A 1 160 ? 2.018 11.391 -14.130 1.00 95.62 160 SER A N 1
ATOM 1300 C CA . SER A 1 160 ? 3.186 12.261 -14.163 1.00 95.62 160 SER A CA 1
ATOM 1301 C C . SER A 1 160 ? 4.405 11.434 -14.524 1.00 95.62 160 SER A C 1
ATOM 1303 O O . SER A 1 160 ? 4.452 10.244 -14.241 1.00 95.62 160 SER A O 1
ATOM 1305 N N . ARG A 1 161 ? 5.397 12.056 -15.154 1.00 95.44 161 ARG A N 1
ATOM 1306 C CA . ARG A 1 161 ? 6.665 11.389 -15.441 1.00 95.44 161 ARG A CA 1
ATOM 1307 C C . ARG A 1 161 ? 7.546 11.428 -14.199 1.00 95.44 161 ARG A C 1
ATOM 1309 O O . ARG A 1 161 ? 7.661 12.478 -13.571 1.00 95.44 161 ARG A O 1
ATOM 1316 N N . PHE A 1 162 ? 8.184 10.316 -13.861 1.00 94.50 162 PHE A N 1
ATOM 1317 C CA . PHE A 1 162 ? 9.186 10.294 -12.810 1.00 94.50 162 PHE A CA 1
ATOM 1318 C C . PHE A 1 162 ? 10.479 10.920 -13.328 1.00 94.50 162 PHE A C 1
ATOM 1320 O O . PHE A 1 162 ? 11.046 10.493 -14.338 1.00 94.50 162 PHE A O 1
ATOM 1327 N N . GLU A 1 163 ? 10.965 11.935 -12.624 1.00 91.25 163 GLU A N 1
ATOM 1328 C 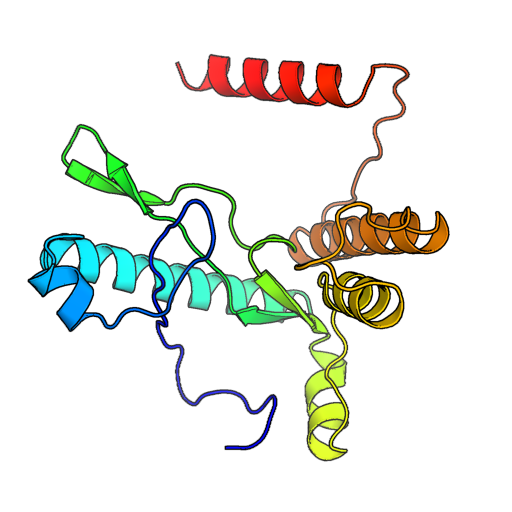CA . GLU A 1 163 ? 12.223 12.589 -12.954 1.00 91.25 163 GLU A CA 1
ATOM 1329 C C . GLU A 1 163 ? 13.342 12.041 -12.075 1.00 91.25 163 GLU A C 1
ATOM 1331 O O . GLU A 1 163 ? 13.383 12.246 -10.860 1.00 91.25 163 GLU A O 1
ATOM 1336 N N . ILE A 1 164 ? 14.284 11.341 -12.704 1.00 85.88 164 ILE A N 1
ATOM 1337 C CA . ILE A 1 164 ? 15.482 10.871 -12.019 1.00 85.88 164 ILE A CA 1
ATOM 1338 C C . ILE A 1 164 ? 16.397 12.076 -11.800 1.00 85.88 164 ILE A C 1
ATOM 1340 O O . ILE A 1 164 ? 17.001 12.596 -12.739 1.00 85.88 164 ILE A O 1
ATOM 1344 N N . ALA A 1 165 ? 16.519 12.506 -10.546 1.00 80.56 165 ALA A N 1
ATOM 1345 C CA . ALA A 1 165 ? 17.483 13.527 -10.167 1.00 80.56 165 ALA A CA 1
ATOM 1346 C C . ALA A 1 165 ? 18.910 12.978 -10.315 1.00 80.56 165 ALA A C 1
ATOM 1348 O O . ALA A 1 165 ? 19.360 12.165 -9.501 1.00 80.56 165 ALA A O 1
ATOM 1349 N N . LEU A 1 166 ? 19.617 13.442 -11.346 1.00 81.69 166 LEU A N 1
ATOM 1350 C CA . LEU A 1 166 ? 21.047 13.205 -11.524 1.00 81.69 166 LEU A CA 1
ATOM 1351 C C . LEU A 1 166 ? 21.806 14.092 -10.535 1.00 81.69 166 LEU A C 1
ATOM 1353 O O . LEU A 1 166 ? 21.923 15.299 -10.729 1.00 81.69 166 LEU A O 1
ATOM 1357 N N . THR A 1 167 ? 22.270 13.498 -9.442 1.00 82.38 167 THR A N 1
ATOM 1358 C CA . THR A 1 167 ? 23.033 14.189 -8.402 1.00 82.38 167 THR A CA 1
ATOM 1359 C C . THR A 1 167 ? 24.133 13.279 -7.879 1.00 82.38 167 THR A C 1
ATOM 1361 O O . THR A 1 167 ? 23.948 12.067 -7.794 1.00 82.38 167 THR A O 1
ATOM 1364 N N . GLU A 1 168 ? 25.271 13.879 -7.538 1.00 87.19 168 GLU A N 1
ATOM 1365 C CA . GLU A 1 168 ? 26.384 13.213 -6.850 1.00 87.19 168 GLU A CA 1
ATOM 1366 C C . GLU A 1 168 ? 26.205 13.230 -5.321 1.00 87.19 168 GLU A C 1
ATOM 1368 O O . GLU A 1 168 ? 27.000 12.641 -4.593 1.00 87.19 168 GLU A O 1
ATOM 1373 N N . GLU A 1 169 ? 25.161 13.904 -4.821 1.00 89.50 169 GLU A N 1
ATOM 1374 C CA . GLU A 1 169 ? 24.811 13.918 -3.400 1.00 89.50 169 GLU A CA 1
ATOM 1375 C C . GLU A 1 169 ? 24.507 12.490 -2.910 1.00 89.50 169 GLU A C 1
ATOM 1377 O O . GLU A 1 169 ? 23.675 11.802 -3.519 1.00 89.50 169 GLU A O 1
ATOM 1382 N N . PRO A 1 170 ? 25.118 12.042 -1.796 1.00 92.06 170 PRO A N 1
ATOM 1383 C CA . PRO A 1 170 ? 24.776 10.767 -1.181 1.00 92.06 170 PRO A CA 1
ATOM 1384 C C . PRO A 1 170 ? 23.272 10.663 -0.906 1.00 92.06 170 PRO A C 1
ATOM 1386 O O . PRO A 1 170 ? 22.642 11.599 -0.412 1.00 92.06 170 PRO A O 1
ATOM 1389 N N . ILE A 1 171 ? 22.681 9.501 -1.198 1.00 88.19 171 ILE A N 1
ATOM 1390 C CA . ILE A 1 171 ? 21.222 9.298 -1.131 1.00 88.19 171 ILE A CA 1
ATOM 1391 C C . ILE A 1 171 ? 20.659 9.663 0.252 1.00 88.19 171 ILE A C 1
ATOM 1393 O O . ILE A 1 171 ? 19.610 10.303 0.333 1.00 88.19 171 ILE A O 1
ATOM 1397 N N . HIS A 1 172 ? 21.362 9.304 1.329 1.00 91.31 172 HIS A N 1
ATOM 1398 C CA . HIS A 1 172 ? 20.942 9.613 2.698 1.00 91.31 172 HIS A CA 1
ATOM 1399 C C . HIS A 1 172 ? 20.915 11.117 2.990 1.00 91.31 172 HIS A C 1
ATOM 1401 O O . HIS A 1 172 ? 19.967 11.593 3.619 1.00 91.31 172 HIS A O 1
ATOM 1407 N N . ASP A 1 173 ? 21.895 11.870 2.492 1.00 93.62 173 ASP A N 1
ATOM 1408 C CA . ASP A 1 173 ? 21.966 13.320 2.685 1.00 93.62 173 ASP A CA 1
ATOM 1409 C C . ASP A 1 173 ? 20.823 14.001 1.930 1.00 93.62 173 ASP A C 1
ATOM 1411 O O . ASP A 1 173 ? 20.105 14.834 2.487 1.00 93.62 173 ASP A O 1
ATOM 1415 N N . ARG A 1 174 ? 20.565 13.542 0.699 1.00 90.25 174 ARG A N 1
ATOM 1416 C CA . ARG A 1 174 ? 19.453 14.023 -0.124 1.00 90.25 174 ARG A CA 1
ATOM 1417 C C . ARG A 1 174 ? 18.097 13.789 0.535 1.00 90.25 174 ARG A C 1
ATOM 1419 O O . ARG A 1 174 ? 17.255 14.688 0.535 1.00 90.25 174 ARG A O 1
ATOM 1426 N N . ILE A 1 175 ? 17.869 12.585 1.070 1.00 90.62 175 ILE A N 1
ATOM 1427 C CA . ILE A 1 175 ? 16.635 12.252 1.796 1.00 90.62 175 ILE A CA 1
ATOM 1428 C C . ILE A 1 175 ? 16.494 13.173 3.008 1.00 90.62 175 ILE A C 1
ATOM 1430 O O . ILE A 1 175 ? 15.467 13.835 3.139 1.00 90.62 175 ILE A O 1
ATOM 1434 N N . SER A 1 176 ? 17.537 13.269 3.837 1.00 93.38 176 SER A N 1
ATOM 1435 C CA . SER A 1 176 ? 17.521 14.068 5.068 1.00 93.38 176 SER A CA 1
ATOM 1436 C C . SER A 1 176 ? 17.209 15.534 4.772 1.00 93.38 176 SER A C 1
ATOM 1438 O O . SER A 1 176 ? 16.270 16.093 5.330 1.00 93.38 176 SER A O 1
ATOM 1440 N N . ARG A 1 177 ? 17.899 16.129 3.791 1.00 93.06 177 ARG A N 1
ATOM 1441 C CA . ARG A 1 177 ? 17.686 17.516 3.363 1.00 93.06 177 ARG A CA 1
ATOM 1442 C C . ARG A 1 177 ? 16.260 17.774 2.872 1.00 93.06 177 ARG A C 1
ATOM 1444 O O . ARG A 1 177 ? 15.666 18.786 3.240 1.00 93.06 177 ARG A O 1
ATOM 1451 N N . ASN A 1 178 ? 15.705 16.892 2.037 1.00 90.44 178 ASN A N 1
ATOM 1452 C CA . ASN A 1 178 ? 14.346 17.059 1.509 1.00 90.44 178 ASN A CA 1
ATOM 1453 C C . ASN A 1 178 ? 13.278 16.899 2.606 1.00 90.44 178 ASN A C 1
ATOM 1455 O O . ASN A 1 178 ? 12.289 17.638 2.615 1.00 90.44 178 ASN A O 1
ATOM 1459 N N . VAL A 1 179 ? 13.481 15.963 3.540 1.00 90.56 179 VAL A N 1
ATOM 1460 C CA . VAL A 1 179 ? 12.599 15.776 4.699 1.00 90.56 179 VAL A CA 1
ATOM 1461 C C . VAL A 1 179 ? 12.656 17.003 5.608 1.00 90.56 179 VAL A C 1
ATOM 1463 O O . VAL A 1 179 ? 11.609 17.576 5.903 1.00 90.56 179 VAL A O 1
ATOM 1466 N N . ASP A 1 180 ? 13.850 17.476 5.971 1.00 93.12 180 ASP A N 1
ATOM 1467 C CA . ASP A 1 180 ? 14.039 18.660 6.818 1.00 93.12 180 ASP A CA 1
ATOM 1468 C C . ASP A 1 180 ? 13.403 19.911 6.205 1.00 93.12 180 ASP A C 1
ATOM 1470 O O . ASP A 1 180 ? 12.699 20.664 6.885 1.00 93.12 180 ASP A O 1
ATOM 1474 N N . GLN A 1 181 ? 13.598 20.113 4.898 1.00 93.81 181 GLN A N 1
ATOM 1475 C CA . GLN A 1 181 ? 12.984 21.217 4.171 1.00 93.81 181 GLN A CA 1
ATOM 1476 C C . GLN A 1 181 ? 11.454 21.136 4.236 1.00 93.81 181 GLN A C 1
ATOM 1478 O O . GLN A 1 181 ? 10.807 22.133 4.554 1.00 93.81 181 GLN A O 1
ATOM 1483 N N . THR A 1 182 ? 10.873 19.958 4.002 1.00 90.00 182 THR A N 1
ATOM 1484 C CA . THR A 1 182 ? 9.416 19.758 4.055 1.00 90.00 182 THR A CA 1
ATOM 1485 C C . THR A 1 182 ? 8.870 19.992 5.462 1.00 90.00 182 THR A C 1
ATOM 1487 O O . THR A 1 182 ? 7.901 20.726 5.633 1.00 90.00 182 THR A O 1
ATOM 1490 N N . LEU A 1 183 ? 9.522 19.440 6.489 1.00 87.12 183 LEU A N 1
ATOM 1491 C CA . LEU A 1 183 ? 9.122 19.626 7.885 1.00 87.12 183 LEU A CA 1
ATOM 1492 C C . LEU A 1 183 ? 9.216 21.092 8.325 1.00 87.12 183 LEU A C 1
ATOM 1494 O O . LEU A 1 183 ? 8.404 21.543 9.131 1.00 87.12 183 LEU A O 1
ATOM 1498 N N . SER A 1 184 ? 10.172 21.857 7.791 1.00 91.19 184 SER A N 1
ATOM 1499 C CA . SER A 1 184 ? 10.280 23.292 8.077 1.00 91.19 184 SER A CA 1
ATOM 1500 C C . SER A 1 184 ? 9.101 24.113 7.540 1.00 91.19 184 SER A C 1
ATOM 1502 O O . SER A 1 184 ? 8.770 25.132 8.137 1.00 91.19 184 SER A O 1
ATOM 1504 N N . LEU A 1 185 ? 8.448 23.649 6.466 1.00 89.75 185 LEU A N 1
ATOM 1505 C CA . LEU A 1 185 ? 7.276 24.293 5.858 1.00 89.75 185 LEU A CA 1
ATOM 1506 C C . LEU A 1 185 ? 5.964 23.983 6.596 1.00 89.75 185 LEU A C 1
ATOM 1508 O O . LEU A 1 185 ? 4.961 24.644 6.350 1.00 89.75 185 LEU A O 1
ATOM 1512 N N . LEU A 1 186 ? 5.965 22.971 7.469 1.00 77.56 186 LEU A N 1
ATOM 1513 C CA . LEU A 1 186 ? 4.819 22.583 8.298 1.00 77.56 186 LEU A CA 1
ATOM 1514 C C . LEU A 1 186 ? 4.771 23.329 9.647 1.00 77.56 186 LEU A C 1
ATOM 1516 O O . LEU A 1 186 ? 3.851 23.088 10.430 1.00 77.56 186 LEU A O 1
ATOM 1520 N N . LYS A 1 187 ? 5.757 24.192 9.934 1.00 56.31 187 LYS A N 1
ATOM 1521 C CA . LYS A 1 187 ? 5.799 25.073 11.114 1.00 56.31 187 LYS A CA 1
ATOM 1522 C C . LYS A 1 187 ? 5.137 26.415 10.827 1.00 56.31 187 LYS A C 1
ATOM 1524 O O . LYS A 1 187 ? 4.474 26.925 11.755 1.00 56.31 187 LYS A O 1
#

Organism: Rhizophora mucronata (NCBI:txid61149)

InterPro domains:
  IPR018236 SAICAR synthetase, conserved site [PS01058] (66-74)
  IPR028923 SAICAR synthetase/ADE2, N-terminal [PF01259] (2-133)

Foldseek 3Di:
DDPPDDDPADDDFDWDDDPQDTHTDDPVRCCVVPVDPPVLSVVVRVVQRVLQVVLQVLQVVLQKGWRDFDWDWDADPVRDIDTDDDDPALVGTWIFGNVCSVVCVVVVHDTHTLHCVVVVVVQVVQHDPNPDPDGDDDDPVSVVSNVVSRQVSCCSSVVDHDDDDPDPPDPVVVVVVVVVVVVVVVD

pLDDT: mean 92.5, std 5.76, range [56.31, 98.56]

Mean predicted aligned error: 5.13 Å

Secondary structure (DSSP, 8-state):
--TTPPPSS-----B---SS---B--HHHHHHTTSS-HHHHHHHHHHHHHHHHHHHHHHHHTTEEEEEE--EEEE-TTS-EEEES--S-TTTEEEEEHHHHHHHHHTTPPPPB-STHHHHHHHHHH--TTT-SSPPPPPHHHHHHHHHHHHHHHHHHH-SPP------S-HHHHHHHHHHHHHHHT-